Protein AF-A0A0L0H4S2-F1 (afdb_monomer_lite)

Structure (mmCIF, N/CA/C/O backbone):
data_AF-A0A0L0H4S2-F1
#
_entry.id   AF-A0A0L0H4S2-F1
#
loop_
_atom_site.group_PDB
_atom_site.id
_atom_site.type_symbol
_atom_site.label_atom_id
_atom_site.label_alt_id
_atom_site.label_comp_id
_atom_site.label_asym_id
_atom_site.label_entity_id
_atom_site.label_seq_id
_atom_site.pdbx_PDB_ins_code
_atom_site.Cartn_x
_atom_site.Cartn_y
_atom_site.Cartn_z
_atom_site.occupancy
_atom_site.B_iso_or_equiv
_atom_site.auth_seq_id
_atom_site.auth_comp_id
_atom_site.auth_asym_id
_atom_site.auth_atom_id
_atom_site.pdbx_PDB_model_num
ATOM 1 N N . MET A 1 1 ? 26.775 5.923 7.229 1.00 31.61 1 MET A N 1
ATOM 2 C CA . MET A 1 1 ? 27.376 5.658 5.906 1.00 31.61 1 MET A CA 1
ATOM 3 C C . MET A 1 1 ? 27.325 6.951 5.117 1.00 31.61 1 MET A C 1
ATOM 5 O O . MET A 1 1 ? 26.245 7.505 4.982 1.00 31.61 1 MET A O 1
ATOM 9 N N . LYS A 1 2 ? 28.477 7.492 4.706 1.00 27.61 2 LYS A N 1
ATOM 10 C CA . LYS A 1 2 ? 28.518 8.622 3.771 1.00 27.61 2 LYS A CA 1
ATOM 11 C C . LYS A 1 2 ? 28.320 8.037 2.379 1.00 27.61 2 LYS A C 1
ATOM 13 O O . LYS A 1 2 ? 29.224 7.373 1.884 1.00 27.61 2 LYS A O 1
ATOM 18 N N . PHE A 1 3 ? 27.144 8.234 1.800 1.00 28.38 3 PHE A N 1
ATOM 19 C CA . PHE A 1 3 ? 26.957 8.043 0.371 1.00 28.38 3 PHE A CA 1
ATOM 20 C C . PHE A 1 3 ? 27.655 9.222 -0.304 1.00 28.38 3 PHE A C 1
ATOM 22 O O . PHE A 1 3 ? 27.158 10.343 -0.273 1.00 28.38 3 PHE A O 1
ATOM 29 N N . SER A 1 4 ? 28.878 9.010 -0.791 1.00 36.22 4 SER A N 1
ATOM 30 C CA . SER A 1 4 ? 29.448 9.904 -1.791 1.00 36.22 4 SER A CA 1
ATOM 31 C C . SER A 1 4 ? 28.650 9.677 -3.065 1.00 36.22 4 SER A C 1
ATOM 33 O O . SER A 1 4 ? 28.849 8.691 -3.770 1.00 36.22 4 SER A O 1
ATOM 35 N N . GLU A 1 5 ? 27.686 10.558 -3.265 1.00 42.12 5 GLU A N 1
ATOM 36 C CA . GLU A 1 5 ? 26.965 10.800 -4.500 1.00 42.12 5 GLU A CA 1
ATOM 37 C C . GLU A 1 5 ? 28.001 11.098 -5.597 1.00 42.12 5 GLU A C 1
ATOM 39 O O . GLU A 1 5 ? 28.550 12.190 -5.697 1.00 42.12 5 GLU A O 1
ATOM 44 N N . SER A 1 6 ? 28.385 10.068 -6.344 1.00 42.16 6 SER A N 1
ATOM 45 C CA . SER A 1 6 ? 29.189 10.188 -7.559 1.00 42.16 6 SER A CA 1
ATOM 46 C C . SER A 1 6 ? 28.469 9.408 -8.651 1.00 42.16 6 SER A C 1
ATOM 48 O O . SER A 1 6 ? 28.895 8.326 -9.052 1.00 42.16 6 SER A O 1
ATOM 50 N N . MET A 1 7 ? 27.308 9.920 -9.054 1.00 49.75 7 MET A N 1
ATOM 51 C CA . MET A 1 7 ? 26.494 9.369 -10.135 1.00 49.75 7 MET A CA 1
ATOM 52 C C . MET A 1 7 ? 26.609 10.265 -11.379 1.00 49.75 7 MET A C 1
ATOM 54 O O . MET A 1 7 ? 25.613 10.684 -11.947 1.00 49.75 7 MET A O 1
ATOM 58 N N . GLU A 1 8 ? 27.842 10.586 -11.785 1.00 58.47 8 GLU A N 1
ATOM 59 C CA . GLU A 1 8 ? 28.134 11.463 -12.937 1.00 58.47 8 GLU A CA 1
ATOM 60 C C . GLU A 1 8 ? 29.236 10.892 -13.853 1.00 58.47 8 GLU A C 1
ATOM 62 O O . GLU A 1 8 ? 29.960 11.628 -14.519 1.00 58.47 8 GLU A O 1
ATOM 67 N N . GLU A 1 9 ? 29.407 9.569 -13.910 1.00 55.72 9 GLU A N 1
ATOM 68 C CA . GLU A 1 9 ? 30.302 8.946 -14.896 1.00 55.72 9 GLU A CA 1
ATOM 69 C C . GLU A 1 9 ? 29.514 7.998 -15.802 1.00 55.72 9 GLU A C 1
ATOM 71 O O . GLU A 1 9 ? 29.208 6.861 -15.445 1.00 55.72 9 GLU A O 1
ATOM 76 N N . PHE A 1 10 ? 29.187 8.480 -17.002 1.00 59.91 10 PHE A N 1
ATOM 77 C CA . PHE A 1 10 ? 28.586 7.677 -18.063 1.00 59.91 10 PHE A CA 1
ATOM 78 C C . PHE A 1 10 ? 29.684 7.121 -18.977 1.00 59.91 10 PHE A C 1
ATOM 80 O O . PHE A 1 10 ? 30.467 7.868 -19.568 1.00 59.91 10 PHE A O 1
ATOM 87 N N . GLY A 1 11 ? 29.755 5.792 -19.083 1.00 62.16 11 GLY A N 1
ATOM 88 C CA . GLY A 1 11 ? 30.666 5.096 -19.990 1.00 62.16 11 GLY A CA 1
ATOM 89 C C . GLY A 1 11 ? 30.011 4.840 -21.345 1.00 62.16 11 GLY A C 1
ATOM 90 O O . GLY A 1 11 ? 28.953 4.221 -21.404 1.00 62.16 11 GLY A O 1
ATOM 91 N N . PHE A 1 12 ? 30.660 5.271 -22.428 1.00 64.88 12 PHE A N 1
ATOM 92 C CA . PHE A 1 12 ? 30.209 5.024 -23.800 1.00 64.88 12 PHE A CA 1
ATOM 93 C C . PHE A 1 12 ? 31.225 4.153 -24.543 1.00 64.88 12 PHE A C 1
ATOM 95 O O . PHE A 1 12 ? 32.415 4.473 -24.589 1.00 64.88 12 PHE A O 1
ATOM 102 N N . GLU A 1 13 ? 30.750 3.062 -25.142 1.00 68.06 13 GLU A N 1
ATOM 103 C CA . GLU A 1 13 ? 31.531 2.220 -26.049 1.00 68.06 13 GLU A CA 1
ATOM 104 C C . GLU A 1 13 ? 31.143 2.567 -27.487 1.00 68.06 13 GLU A C 1
ATOM 106 O O . GLU A 1 13 ? 29.977 2.476 -27.862 1.00 68.06 13 GLU A O 1
ATOM 111 N N . VAL A 1 14 ? 32.122 3.000 -28.283 1.00 75.31 14 VAL A N 1
ATOM 112 C CA . VAL A 1 14 ? 31.923 3.358 -29.691 1.00 75.31 14 VAL A CA 1
ATOM 113 C C . VAL A 1 14 ? 32.870 2.520 -30.535 1.00 75.31 14 VAL A C 1
ATOM 115 O O . VAL A 1 14 ? 34.090 2.583 -30.362 1.00 75.31 14 VAL A O 1
ATOM 118 N N . GLU A 1 15 ? 32.308 1.740 -31.455 1.00 76.12 15 GLU A N 1
ATOM 119 C CA . GLU A 1 15 ? 33.084 1.031 -32.466 1.00 76.12 15 GLU A CA 1
ATOM 120 C C . GLU A 1 15 ? 33.474 2.006 -33.575 1.00 76.12 15 GLU A C 1
ATOM 122 O O . GLU A 1 15 ? 32.629 2.605 -34.238 1.00 76.12 15 GLU A O 1
ATOM 127 N N . VAL A 1 16 ? 34.779 2.187 -33.764 1.00 78.31 16 VAL A N 1
ATOM 128 C CA . VAL A 1 16 ? 35.326 3.086 -34.781 1.00 78.31 16 VAL A CA 1
ATOM 129 C C . VAL A 1 16 ? 36.134 2.251 -35.773 1.00 78.31 16 VAL A C 1
ATOM 131 O O . VAL A 1 16 ? 37.019 1.509 -35.335 1.00 78.31 16 VAL A O 1
ATOM 134 N N . PRO A 1 17 ? 35.888 2.372 -37.093 1.00 80.00 17 PRO A N 1
ATOM 135 C CA . PRO A 1 17 ? 36.721 1.741 -38.112 1.00 80.00 17 PRO A CA 1
ATOM 136 C C . PRO A 1 17 ? 38.206 2.057 -37.902 1.00 80.00 17 PRO A C 1
ATOM 138 O O . PRO A 1 17 ? 38.562 3.189 -37.566 1.00 80.00 17 PRO A O 1
ATOM 141 N N . ASN A 1 18 ? 39.086 1.067 -38.092 1.00 76.19 18 ASN A N 1
ATOM 142 C CA . ASN A 1 18 ? 40.513 1.188 -37.755 1.00 76.19 18 ASN A CA 1
ATOM 143 C C . ASN A 1 18 ? 41.207 2.385 -38.433 1.00 76.19 18 ASN A C 1
ATOM 145 O O . ASN A 1 18 ? 42.077 3.011 -37.833 1.00 76.19 18 ASN A O 1
ATOM 149 N N . ASP A 1 19 ? 40.801 2.737 -39.651 1.00 84.38 19 ASP A N 1
ATOM 150 C CA . ASP A 1 19 ? 41.297 3.887 -40.416 1.00 84.38 19 ASP A CA 1
ATOM 151 C C . ASP A 1 19 ? 40.822 5.247 -39.863 1.00 84.38 19 ASP A C 1
ATOM 153 O O . ASP A 1 19 ? 41.412 6.290 -40.154 1.00 84.38 19 ASP A O 1
ATOM 157 N N . GLN A 1 20 ? 39.782 5.253 -39.028 1.00 84.56 20 GLN A N 1
ATOM 158 C CA . GLN A 1 20 ? 39.207 6.449 -38.413 1.00 84.56 20 GLN A CA 1
ATOM 159 C C . GLN A 1 20 ? 39.548 6.607 -36.929 1.00 84.56 20 GLN A C 1
ATOM 161 O O . GLN A 1 20 ? 39.338 7.686 -36.373 1.00 84.56 20 GLN A O 1
ATOM 166 N N . VAL A 1 21 ? 40.139 5.596 -36.286 1.00 82.62 21 VAL A N 1
ATOM 167 C CA . VAL A 1 21 ? 40.494 5.620 -34.854 1.00 82.62 21 VAL A CA 1
ATOM 168 C C . VAL A 1 21 ? 41.382 6.818 -34.492 1.00 82.62 21 VAL A C 1
ATOM 170 O O . VAL A 1 21 ? 41.208 7.430 -33.435 1.00 82.62 21 VAL A O 1
ATOM 173 N N . GLU A 1 22 ? 42.338 7.183 -35.348 1.00 85.50 22 GLU A N 1
ATOM 174 C CA . GLU A 1 22 ? 43.208 8.342 -35.108 1.00 85.50 22 GLU A CA 1
ATOM 175 C C . GLU A 1 22 ? 42.456 9.670 -35.224 1.00 85.50 22 GLU A C 1
ATOM 177 O O . GLU A 1 22 ? 42.643 10.565 -34.394 1.00 85.50 22 GLU A O 1
ATOM 182 N N . LYS A 1 23 ? 41.555 9.780 -36.208 1.00 86.88 23 LYS A N 1
ATOM 183 C CA . LYS A 1 23 ? 40.696 10.956 -36.387 1.00 86.88 23 LYS A CA 1
ATOM 184 C C . LYS A 1 23 ? 39.764 11.109 -35.191 1.00 86.88 23 LYS A C 1
ATOM 186 O O . LYS A 1 23 ? 39.748 12.171 -34.576 1.00 86.88 23 LYS A O 1
ATOM 191 N N . PHE A 1 24 ? 39.076 10.039 -34.795 1.00 83.94 24 PHE A N 1
ATOM 192 C CA . PHE A 1 24 ? 38.183 10.032 -33.639 1.00 83.94 24 PHE A CA 1
ATOM 193 C C . PHE A 1 24 ? 38.917 10.397 -32.345 1.00 83.94 24 PHE A C 1
ATOM 195 O O . PHE A 1 24 ? 38.457 11.251 -31.593 1.00 83.94 24 PHE A O 1
ATOM 202 N N . GLN A 1 25 ? 40.113 9.847 -32.108 1.00 85.88 25 GLN A N 1
ATOM 203 C CA . GLN A 1 25 ? 40.911 10.227 -30.940 1.00 85.88 25 GLN A CA 1
ATOM 204 C C . GLN A 1 25 ? 41.283 11.716 -30.955 1.00 85.88 25 GLN A C 1
ATOM 206 O O . GLN A 1 25 ? 41.304 12.352 -29.897 1.00 85.88 25 GLN A O 1
ATOM 211 N N . LYS A 1 26 ? 41.582 12.276 -32.132 1.00 88.75 26 LYS A N 1
ATOM 212 C CA . LYS A 1 26 ? 41.859 13.705 -32.289 1.00 88.75 26 LYS A CA 1
ATOM 213 C C . LYS A 1 26 ? 40.618 14.550 -31.993 1.00 88.75 26 LYS A C 1
ATOM 215 O O . LYS A 1 26 ? 40.760 15.557 -31.309 1.00 88.75 26 LYS A O 1
ATOM 220 N N . PHE A 1 27 ? 39.429 14.123 -32.415 1.00 83.50 27 PHE A N 1
ATOM 221 C CA . PHE A 1 27 ? 38.159 14.792 -32.098 1.00 83.50 27 PHE A CA 1
ATOM 222 C C . PHE A 1 27 ? 37.790 14.701 -30.610 1.00 83.50 27 PHE A C 1
ATOM 224 O O . PHE A 1 27 ? 37.439 15.713 -30.006 1.00 83.50 27 PHE A O 1
ATOM 231 N N . PHE A 1 28 ? 37.965 13.531 -29.989 1.00 84.94 28 PHE A N 1
ATOM 232 C CA . PHE A 1 28 ? 37.703 13.318 -28.563 1.00 84.94 28 PHE A CA 1
ATOM 233 C C . PHE A 1 28 ? 38.621 14.178 -27.681 1.00 84.94 28 PHE A C 1
ATOM 235 O O . PHE A 1 28 ? 38.173 14.839 -26.748 1.00 84.94 28 PHE A O 1
ATOM 242 N N . LYS A 1 29 ? 39.925 14.222 -27.994 1.00 85.19 29 LYS A N 1
ATOM 243 C CA . LYS A 1 29 ? 40.893 15.067 -27.268 1.00 85.19 29 LYS A CA 1
ATOM 244 C C . LYS A 1 29 ? 40.793 16.546 -27.641 1.00 85.19 29 LYS A C 1
ATOM 246 O O . LYS A 1 29 ? 41.162 17.403 -26.841 1.00 85.19 29 LYS A O 1
ATOM 251 N N . GLY A 1 30 ? 40.315 16.842 -28.847 1.00 83.62 30 GLY A N 1
ATOM 252 C CA . GLY A 1 30 ? 40.240 18.178 -29.435 1.00 83.62 30 GLY A CA 1
ATOM 253 C C . GLY A 1 30 ? 39.152 19.074 -28.852 1.00 83.62 30 GLY A C 1
ATOM 254 O O . GLY A 1 30 ? 38.964 20.172 -29.361 1.00 83.62 30 GLY A O 1
ATOM 255 N N . ARG A 1 31 ? 38.444 18.629 -27.803 1.00 76.12 31 ARG A N 1
ATOM 256 C CA . ARG A 1 31 ? 37.299 19.303 -27.159 1.00 76.12 31 ARG A CA 1
ATOM 257 C C . ARG A 1 31 ? 36.080 19.518 -28.054 1.00 76.12 31 ARG A C 1
ATOM 259 O O . ARG A 1 31 ? 35.027 19.822 -27.513 1.00 76.12 31 ARG A O 1
ATOM 266 N N . THR A 1 32 ? 36.193 19.291 -29.360 1.00 83.25 32 THR A N 1
ATOM 267 C CA . THR A 1 32 ? 35.119 19.455 -30.344 1.00 83.25 32 THR A CA 1
ATOM 268 C C . THR A 1 32 ? 33.902 18.607 -29.992 1.00 83.25 32 THR A C 1
ATOM 270 O O . THR A 1 32 ? 32.793 19.117 -29.988 1.00 83.25 32 THR A O 1
ATOM 273 N N . LEU A 1 33 ? 34.119 17.349 -29.594 1.00 81.56 33 LEU A N 1
ATOM 274 C CA . LEU A 1 33 ? 33.028 16.457 -29.199 1.00 81.56 33 LEU A CA 1
ATOM 275 C C . LEU A 1 33 ? 32.327 16.926 -27.914 1.00 81.56 33 LEU A C 1
ATOM 277 O O . LEU A 1 33 ? 31.110 16.874 -27.823 1.00 81.56 33 LEU A O 1
ATOM 281 N N . ALA A 1 34 ? 33.082 17.430 -26.934 1.00 80.94 34 ALA A N 1
ATOM 282 C CA . ALA A 1 34 ? 32.492 17.990 -25.718 1.00 80.94 34 ALA A CA 1
ATOM 283 C C . ALA A 1 34 ? 31.692 19.273 -26.010 1.00 80.94 34 ALA A C 1
ATOM 285 O O . ALA A 1 34 ? 30.635 19.472 -25.433 1.00 80.94 34 ALA A O 1
ATOM 286 N N . GLU A 1 35 ? 32.170 20.120 -26.930 1.00 84.56 35 GLU A N 1
ATOM 287 C CA . GLU A 1 35 ? 31.450 21.331 -27.370 1.00 84.56 35 GLU A CA 1
ATOM 288 C C . GLU A 1 35 ? 30.164 20.995 -28.112 1.00 84.56 35 GLU A C 1
ATOM 290 O O . GLU A 1 35 ? 29.186 21.727 -28.010 1.00 84.56 35 GLU A O 1
ATOM 295 N N . GLU A 1 36 ? 30.164 19.905 -28.870 1.00 83.56 36 GLU A N 1
ATOM 296 C CA . GLU A 1 36 ? 28.980 19.427 -29.568 1.00 83.56 36 GLU A CA 1
ATOM 297 C C . GLU A 1 36 ? 27.942 18.873 -28.586 1.00 83.56 36 GLU A C 1
ATOM 299 O O . GLU A 1 36 ? 26.770 19.216 -28.705 1.00 83.56 36 GLU A O 1
ATOM 304 N N . ILE A 1 37 ? 28.371 18.130 -27.559 1.00 82.06 37 ILE A N 1
ATOM 305 C CA . ILE A 1 37 ? 27.488 17.673 -26.474 1.00 82.06 37 ILE A CA 1
ATOM 306 C C . ILE A 1 37 ? 26.914 18.865 -25.693 1.00 82.06 37 ILE A C 1
ATOM 308 O O . ILE A 1 37 ? 25.701 18.940 -25.520 1.00 82.06 37 ILE A O 1
ATOM 312 N N . ASP A 1 38 ? 27.748 19.834 -25.295 1.00 81.38 38 ASP A N 1
ATOM 313 C CA . ASP A 1 38 ? 27.288 21.051 -24.606 1.00 81.38 38 ASP A CA 1
ATOM 314 C C . ASP A 1 38 ? 26.242 21.804 -25.461 1.00 81.38 38 ASP A C 1
ATOM 316 O O . ASP A 1 38 ? 25.194 22.211 -24.956 1.00 81.38 38 ASP A O 1
ATOM 320 N N . ARG A 1 39 ? 26.468 21.922 -26.782 1.00 84.06 39 ARG A N 1
ATOM 321 C CA . ARG A 1 39 ? 25.498 22.528 -27.715 1.00 84.06 39 ARG A CA 1
ATOM 322 C C . ARG A 1 39 ? 24.189 21.750 -27.797 1.00 84.06 39 ARG A C 1
ATOM 324 O O . ARG A 1 39 ? 23.136 22.379 -27.866 1.00 84.06 39 ARG A O 1
ATOM 331 N N . LEU A 1 40 ? 24.240 20.418 -27.806 1.00 81.12 40 LEU A N 1
ATOM 332 C CA . LEU A 1 40 ? 23.042 19.570 -27.806 1.00 81.12 40 LEU A CA 1
ATOM 333 C C . LEU A 1 40 ? 22.234 19.732 -26.513 1.00 81.12 40 LEU A C 1
ATOM 335 O O . LEU A 1 40 ? 21.008 19.676 -26.557 1.00 81.12 40 LEU A O 1
ATOM 339 N N . HIS A 1 41 ? 22.891 20.027 -25.391 1.00 77.88 41 HIS A N 1
ATOM 340 C CA . HIS A 1 41 ? 22.233 20.378 -24.129 1.00 77.88 41 HIS A CA 1
ATOM 341 C C . HIS A 1 41 ? 21.814 21.858 -24.040 1.00 77.88 41 HIS A C 1
ATOM 343 O O . HIS A 1 41 ? 21.372 22.323 -22.991 1.00 77.88 41 HIS A O 1
ATOM 349 N N . GLY A 1 42 ? 21.920 22.619 -25.136 1.00 82.19 42 GLY A N 1
ATOM 350 C CA . GLY A 1 42 ? 21.500 24.021 -25.200 1.00 82.19 42 GLY A CA 1
ATOM 351 C C . GLY A 1 42 ? 22.455 24.996 -24.508 1.00 82.19 42 GLY A C 1
ATOM 352 O O . GLY A 1 42 ? 22.103 26.158 -24.298 1.00 82.19 42 GLY A O 1
ATOM 353 N N . ILE A 1 43 ? 23.662 24.552 -24.162 1.00 78.88 43 ILE A N 1
ATOM 354 C CA . ILE A 1 43 ? 24.699 25.383 -23.559 1.00 78.88 43 ILE A CA 1
ATOM 355 C C . ILE A 1 43 ? 25.597 25.883 -24.683 1.00 78.88 43 ILE A C 1
ATOM 357 O O . ILE A 1 43 ? 26.266 25.108 -25.361 1.00 78.88 43 ILE A O 1
ATOM 361 N N . ASP A 1 44 ? 25.608 27.198 -24.901 1.00 78.19 44 ASP A N 1
ATOM 362 C CA . ASP A 1 44 ? 26.496 27.787 -25.898 1.00 78.19 44 ASP A CA 1
ATOM 363 C C . ASP A 1 44 ? 27.941 27.803 -25.360 1.00 78.19 44 ASP A C 1
ATOM 365 O O . ASP A 1 44 ? 28.243 28.578 -24.441 1.00 78.19 44 ASP A O 1
ATOM 369 N N . PRO A 1 45 ? 28.863 26.999 -25.934 1.00 67.44 45 PRO A N 1
ATOM 370 C CA . PRO A 1 45 ? 30.235 26.877 -25.446 1.00 67.44 45 PRO A CA 1
ATOM 371 C C . PRO A 1 45 ? 31.044 28.177 -25.576 1.00 67.44 45 PRO A C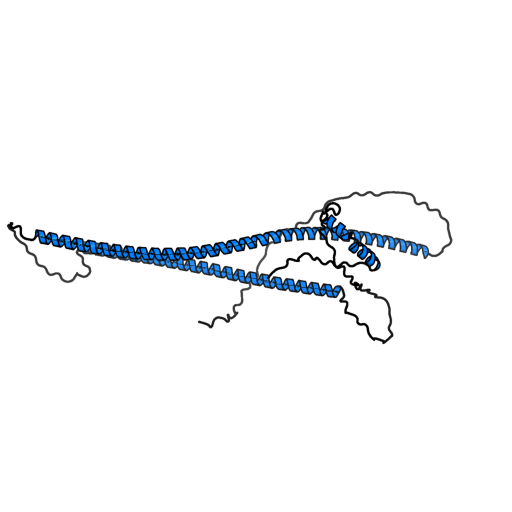 1
ATOM 373 O O . PRO A 1 45 ? 32.154 28.263 -25.047 1.00 67.44 45 PRO A O 1
ATOM 376 N N . LEU A 1 46 ? 30.524 29.181 -26.295 1.00 75.12 46 LEU A N 1
ATOM 377 C CA . LEU A 1 46 ? 31.130 30.507 -26.419 1.00 75.12 46 LEU A CA 1
ATOM 378 C C . LEU A 1 46 ? 30.675 31.484 -25.326 1.00 75.12 46 LEU A C 1
ATOM 380 O O . LEU A 1 46 ? 31.366 32.473 -25.076 1.00 75.12 46 LEU A O 1
ATOM 384 N N . VAL A 1 47 ? 29.539 31.223 -24.675 1.00 71.31 47 VAL A N 1
ATOM 385 C CA . VAL A 1 47 ? 28.911 32.134 -23.704 1.00 71.31 47 VAL A CA 1
ATOM 386 C C . VAL A 1 47 ? 29.169 31.681 -22.268 1.00 71.31 47 VAL A C 1
ATOM 388 O O . VAL A 1 47 ? 29.376 32.516 -21.383 1.00 71.31 47 VAL A O 1
ATOM 391 N N . THR A 1 48 ? 29.217 30.373 -22.011 1.00 61.28 48 THR A N 1
ATOM 392 C CA . THR A 1 48 ? 29.438 29.827 -20.668 1.00 61.28 48 THR A CA 1
ATOM 393 C C . THR A 1 48 ? 30.889 29.393 -20.460 1.00 61.28 48 THR A C 1
ATOM 395 O O . THR A 1 48 ? 31.493 28.666 -21.242 1.00 61.28 48 THR A O 1
ATOM 398 N N . LYS A 1 49 ? 31.486 29.823 -19.339 1.00 70.00 49 LYS A N 1
ATOM 399 C CA . LYS A 1 49 ? 32.828 29.366 -18.919 1.00 70.00 49 LYS A CA 1
ATOM 400 C C . LYS A 1 49 ? 32.810 27.937 -18.347 1.00 70.00 49 LYS A C 1
ATOM 402 O O . LYS A 1 49 ? 33.866 27.320 -18.206 1.00 70.00 49 LYS A O 1
ATOM 407 N N . TRP A 1 50 ? 31.624 27.442 -17.999 1.00 66.25 50 TRP A N 1
ATOM 408 C CA . TRP A 1 50 ? 31.381 26.130 -17.408 1.00 66.25 50 TRP A CA 1
ATOM 409 C C . TRP A 1 50 ? 30.876 25.176 -18.488 1.00 66.25 50 TRP A C 1
ATOM 411 O O . TRP A 1 50 ? 30.020 25.562 -19.284 1.00 66.25 50 TRP A O 1
ATOM 421 N N . ARG A 1 51 ? 31.442 23.967 -18.516 1.00 67.31 51 ARG A N 1
ATOM 422 C CA . ARG A 1 51 ? 31.042 22.891 -19.426 1.00 67.31 51 ARG A CA 1
ATOM 423 C C . ARG A 1 51 ? 30.237 21.861 -18.669 1.00 67.31 51 ARG A C 1
ATOM 425 O O . ARG A 1 51 ? 30.557 21.587 -17.513 1.00 67.31 51 ARG A O 1
ATOM 432 N N . ASP A 1 52 ? 29.256 21.308 -19.352 1.00 69.94 52 ASP A N 1
ATOM 433 C CA . ASP A 1 52 ? 28.354 20.299 -18.825 1.00 69.94 52 ASP A CA 1
ATOM 434 C C . ASP A 1 52 ? 28.951 18.905 -19.047 1.00 69.94 52 ASP A C 1
ATOM 436 O O . ASP A 1 52 ? 29.021 18.084 -18.137 1.00 69.94 52 ASP A O 1
ATOM 440 N N . ALA A 1 53 ? 29.558 18.680 -20.216 1.00 70.88 53 ALA A N 1
ATOM 441 C CA . ALA A 1 53 ? 30.240 17.431 -20.529 1.00 70.88 53 ALA A CA 1
ATOM 442 C C . ALA A 1 53 ? 31.766 17.527 -20.361 1.00 70.88 53 ALA A C 1
ATOM 444 O O . ALA A 1 53 ? 32.474 18.240 -21.084 1.00 70.88 53 ALA A O 1
ATOM 445 N N . LYS A 1 54 ? 32.323 16.716 -19.452 1.00 76.69 54 LYS A N 1
ATOM 446 C CA . LYS A 1 54 ? 33.774 16.523 -19.320 1.00 76.69 54 LYS A CA 1
ATOM 447 C C . LYS A 1 54 ? 34.185 15.133 -19.792 1.00 76.69 54 LYS A C 1
ATOM 449 O O . LYS A 1 54 ? 34.139 14.160 -19.050 1.00 76.69 54 LYS A O 1
ATOM 454 N N . LEU A 1 55 ? 34.673 15.056 -21.026 1.00 77.00 55 LEU A N 1
ATOM 455 C CA . LEU A 1 55 ? 35.201 13.813 -21.584 1.00 77.00 55 LEU A CA 1
ATOM 456 C C . LEU A 1 55 ? 36.542 13.452 -20.926 1.00 77.00 55 LEU A C 1
ATOM 458 O O . LEU A 1 55 ? 37.534 14.175 -21.063 1.00 77.00 55 LEU A O 1
ATOM 462 N N . GLN A 1 56 ? 36.584 12.327 -20.213 1.00 73.44 56 GLN A N 1
ATOM 463 C CA . GLN A 1 56 ? 37.792 11.796 -19.578 1.00 73.44 56 GLN A CA 1
ATOM 464 C C . GLN A 1 56 ? 37.994 10.315 -19.935 1.00 73.44 56 GLN A C 1
ATOM 466 O O . GLN A 1 56 ? 37.067 9.633 -20.351 1.00 73.44 56 GLN A O 1
ATOM 471 N N . ASN A 1 57 ? 39.230 9.823 -19.795 1.00 73.00 57 ASN A N 1
ATOM 472 C CA . ASN A 1 57 ? 39.570 8.393 -19.845 1.00 73.00 57 ASN A CA 1
ATOM 473 C C . ASN A 1 57 ? 39.200 7.631 -21.140 1.00 73.00 57 ASN A C 1
ATOM 475 O O . ASN A 1 57 ? 38.627 6.546 -21.089 1.00 73.00 57 ASN A O 1
ATOM 479 N N . LEU A 1 58 ? 39.617 8.131 -22.314 1.00 76.19 58 LEU A N 1
ATOM 480 C CA . LEU A 1 58 ? 39.500 7.368 -23.568 1.00 76.19 58 LEU A CA 1
ATOM 481 C C . LEU A 1 58 ? 40.389 6.112 -23.538 1.00 76.19 58 LEU A C 1
ATOM 483 O O . LEU A 1 58 ? 41.605 6.197 -23.748 1.00 76.19 58 LEU A O 1
ATOM 487 N N . LYS A 1 59 ? 39.778 4.943 -23.344 1.00 75.19 59 LYS A N 1
ATOM 488 C CA . LYS A 1 59 ? 40.441 3.642 -23.460 1.00 75.19 59 LYS A CA 1
ATOM 489 C C . LYS A 1 59 ? 40.191 3.065 -24.850 1.00 75.19 59 LYS A C 1
ATOM 491 O O . LYS A 1 59 ? 39.054 2.832 -25.239 1.00 75.19 59 LYS A O 1
ATOM 496 N N . LYS A 1 60 ? 41.266 2.850 -25.611 1.00 72.19 60 LYS A N 1
ATOM 497 C CA . LYS A 1 60 ? 41.192 2.150 -26.896 1.00 72.19 60 LYS A CA 1
ATOM 498 C C . LYS A 1 60 ? 41.252 0.652 -26.647 1.00 72.19 60 LYS A C 1
ATOM 500 O O . LYS A 1 60 ? 42.234 0.169 -26.084 1.00 72.19 60 LYS A O 1
ATOM 505 N N . THR A 1 61 ? 40.248 -0.064 -27.123 1.00 60.94 61 THR A N 1
ATOM 506 C CA . THR A 1 61 ? 40.232 -1.525 -27.138 1.00 60.94 61 THR A CA 1
ATOM 507 C C . THR A 1 61 ? 40.103 -1.941 -28.594 1.00 60.94 61 THR A C 1
ATOM 509 O O . THR A 1 61 ? 39.231 -1.438 -29.297 1.00 60.94 61 THR A O 1
ATOM 512 N N . MET A 1 62 ? 41.014 -2.783 -29.083 1.00 58.25 62 MET A N 1
ATOM 513 C CA . MET A 1 62 ? 40.937 -3.294 -30.452 1.00 58.25 62 MET A CA 1
ATOM 514 C C . MET A 1 62 ? 39.705 -4.197 -30.530 1.00 58.25 62 MET A C 1
ATOM 516 O O . MET A 1 62 ? 39.735 -5.312 -30.011 1.00 58.25 62 MET A O 1
ATOM 520 N N . GLY A 1 63 ? 38.614 -3.696 -31.114 1.00 53.72 63 GLY A N 1
ATOM 521 C CA . GLY A 1 63 ? 37.431 -4.501 -31.386 1.00 53.72 63 GLY A CA 1
ATOM 522 C C . GLY A 1 63 ? 37.819 -5.644 -32.317 1.00 53.72 63 GLY A C 1
ATOM 523 O O . GLY A 1 63 ? 38.357 -5.415 -33.405 1.00 53.72 63 GLY A O 1
ATOM 524 N N . THR A 1 64 ? 37.602 -6.884 -31.887 1.00 48.22 64 THR A N 1
ATOM 525 C CA . THR A 1 64 ? 37.725 -8.037 -32.774 1.00 48.22 64 THR A CA 1
ATOM 526 C C . THR A 1 64 ? 36.585 -7.992 -33.764 1.00 48.22 64 THR A C 1
ATOM 528 O O . THR A 1 64 ? 35.490 -8.483 -33.505 1.00 48.22 64 THR A O 1
ATOM 531 N N . THR A 1 65 ? 36.860 -7.398 -34.916 1.00 45.97 65 THR A N 1
ATOM 532 C CA . THR A 1 65 ? 36.092 -7.683 -36.116 1.00 45.97 65 THR A CA 1
ATOM 533 C C . THR A 1 65 ? 36.281 -9.168 -36.403 1.00 45.97 65 THR A C 1
ATOM 535 O O . THR A 1 65 ? 37.374 -9.622 -36.751 1.00 45.97 65 THR A O 1
ATOM 538 N N . LEU A 1 66 ? 35.224 -9.946 -36.163 1.00 40.06 66 LEU A N 1
ATOM 539 C CA . LEU A 1 66 ? 35.093 -11.284 -36.712 1.00 40.06 66 LEU A CA 1
ATOM 540 C C . LEU A 1 66 ? 35.175 -11.106 -38.230 1.00 40.06 66 LEU A C 1
ATOM 542 O O . LEU A 1 66 ? 34.237 -10.655 -38.880 1.00 40.06 66 LEU A O 1
ATOM 546 N N . LYS A 1 67 ? 36.349 -11.370 -38.795 1.00 40.47 67 LYS A N 1
ATOM 547 C CA . LYS A 1 67 ? 36.424 -11.728 -40.198 1.00 40.47 67 LYS A CA 1
ATOM 548 C C . LYS A 1 67 ? 35.917 -13.159 -40.275 1.00 40.47 67 LYS A C 1
ATOM 550 O O . LYS A 1 67 ? 36.692 -14.084 -40.044 1.00 40.47 67 LYS A O 1
ATOM 555 N N . ASP A 1 68 ? 34.644 -13.323 -40.612 1.00 41.81 68 ASP A N 1
ATOM 556 C CA . ASP A 1 68 ? 34.189 -14.528 -41.299 1.00 41.81 68 ASP A CA 1
ATOM 557 C C . ASP A 1 68 ? 34.872 -14.544 -42.670 1.00 41.81 68 ASP A C 1
ATOM 559 O O . ASP A 1 68 ? 34.352 -14.078 -43.680 1.00 41.81 68 ASP A O 1
ATOM 563 N N . THR A 1 69 ? 36.121 -15.007 -42.697 1.00 42.97 69 THR A N 1
ATOM 564 C CA . THR A 1 69 ? 36.738 -15.500 -43.925 1.00 42.97 69 THR A CA 1
ATOM 565 C C . THR A 1 69 ? 36.309 -16.945 -44.100 1.00 42.97 69 THR A C 1
ATOM 567 O O . THR A 1 69 ? 37.105 -17.866 -43.919 1.00 42.97 69 THR A O 1
ATOM 570 N N . ASP A 1 70 ? 35.042 -17.130 -44.459 1.00 44.84 70 ASP A N 1
ATOM 571 C CA . ASP A 1 70 ? 34.660 -18.272 -45.272 1.00 44.84 70 ASP A CA 1
ATOM 572 C C . ASP A 1 70 ? 35.296 -18.080 -46.648 1.00 44.84 70 ASP A C 1
ATOM 574 O O . ASP A 1 70 ? 34.978 -17.149 -47.387 1.00 44.84 70 ASP A O 1
ATOM 578 N N . GLY A 1 71 ? 36.244 -18.954 -46.977 1.00 53.28 71 GLY A N 1
ATOM 579 C CA . GLY A 1 71 ? 36.799 -19.025 -48.321 1.00 53.28 71 GLY A CA 1
ATOM 580 C C . GLY A 1 71 ? 38.279 -19.361 -48.372 1.00 53.28 71 GLY A C 1
ATOM 581 O O . GLY A 1 71 ? 39.110 -18.497 -48.623 1.00 53.28 71 GLY A O 1
ATOM 582 N N . SER A 1 72 ? 38.562 -20.660 -48.274 1.00 47.22 72 SER A N 1
ATOM 583 C CA . SER A 1 72 ? 39.785 -21.346 -48.717 1.00 47.22 72 SER A CA 1
ATOM 584 C C . SER A 1 72 ? 40.976 -21.400 -47.754 1.00 47.22 72 SER A C 1
ATOM 586 O O . SER A 1 72 ? 41.808 -20.507 -47.697 1.00 47.22 72 SER A O 1
ATOM 588 N N . LEU A 1 73 ? 41.146 -22.563 -47.125 1.00 49.41 73 LEU A N 1
ATOM 589 C CA . LEU A 1 73 ? 42.414 -23.296 -47.185 1.00 49.41 73 LEU A CA 1
ATOM 590 C C . LEU A 1 73 ? 42.118 -24.805 -47.194 1.00 49.41 73 LEU A C 1
ATOM 592 O O . LEU A 1 73 ? 41.298 -25.252 -46.389 1.00 49.41 73 LEU A O 1
ATOM 596 N N . PRO A 1 74 ? 42.802 -25.626 -48.013 1.00 49.94 74 PRO A N 1
ATOM 597 C CA . PRO A 1 74 ? 43.121 -26.985 -47.618 1.00 49.94 74 PRO A CA 1
ATOM 598 C C . PRO A 1 74 ? 44.420 -27.004 -46.779 1.00 49.94 74 PRO A C 1
ATOM 600 O O . PRO A 1 74 ? 45.184 -26.034 -46.768 1.00 49.94 74 PRO A O 1
ATOM 603 N N . PRO A 1 75 ? 44.649 -28.087 -46.021 1.00 66.62 75 PRO A N 1
ATOM 604 C CA . PRO A 1 75 ? 45.452 -28.084 -44.805 1.00 66.62 75 PRO A CA 1
ATOM 605 C C . PRO A 1 75 ? 46.920 -28.404 -45.088 1.00 66.62 75 PRO A C 1
ATOM 607 O O . PRO A 1 75 ? 47.186 -29.207 -45.969 1.00 66.62 75 PRO A O 1
ATOM 610 N N . THR A 1 76 ? 47.840 -27.862 -44.279 1.00 51.47 76 THR A N 1
ATOM 611 C CA . THR A 1 76 ? 49.033 -28.564 -43.750 1.00 51.47 76 THR A CA 1
ATOM 612 C C . THR A 1 76 ? 49.958 -27.580 -43.027 1.00 51.47 76 THR A C 1
ATOM 614 O O . THR A 1 76 ? 50.682 -26.831 -43.678 1.00 51.47 76 THR A O 1
ATOM 617 N N . SER A 1 77 ? 50.007 -27.621 -41.693 1.00 49.72 77 SER A N 1
ATOM 618 C CA . SER A 1 77 ? 51.286 -27.674 -40.959 1.00 49.72 77 SER A CA 1
ATOM 619 C C . SER A 1 77 ? 51.085 -27.761 -39.442 1.00 49.72 77 SER A C 1
ATOM 621 O O . SER A 1 77 ? 50.313 -26.981 -38.883 1.00 49.72 77 SER A O 1
ATOM 623 N N . PRO A 1 78 ? 51.797 -28.673 -38.753 1.00 59.06 78 PRO A N 1
ATOM 624 C CA . PRO A 1 78 ? 51.710 -28.853 -37.316 1.00 59.06 78 PRO A CA 1
ATOM 625 C C . PRO A 1 78 ? 52.827 -28.061 -36.630 1.00 59.06 78 PRO A C 1
ATOM 627 O O . PRO A 1 78 ? 53.912 -28.585 -36.396 1.00 59.06 78 PRO A O 1
ATOM 630 N N . HIS A 1 79 ? 52.578 -26.800 -36.291 1.00 42.75 79 HIS A N 1
ATOM 631 C CA . HIS A 1 79 ? 53.408 -26.072 -35.324 1.00 42.75 79 HIS A CA 1
ATOM 632 C C . HIS A 1 79 ? 52.525 -25.148 -34.483 1.00 42.75 79 HIS A C 1
ATOM 634 O O . HIS A 1 79 ? 52.442 -23.941 -34.677 1.00 42.75 79 HIS A O 1
ATOM 640 N N . SER A 1 80 ? 51.815 -25.779 -33.547 1.00 52.25 80 SER A N 1
ATOM 641 C CA . SER A 1 80 ? 51.141 -25.118 -32.435 1.00 52.25 80 SER A CA 1
ATOM 642 C C . SER A 1 80 ? 52.161 -24.879 -31.329 1.00 52.25 80 SER A C 1
ATOM 644 O O . SER A 1 80 ? 52.394 -25.766 -30.509 1.00 52.25 80 SER A O 1
ATOM 646 N N . VAL A 1 81 ? 52.767 -23.695 -31.300 1.00 51.88 81 VAL A N 1
ATOM 647 C CA . VAL A 1 81 ? 53.596 -23.255 -30.177 1.00 51.88 81 VAL A CA 1
ATOM 648 C C . VAL A 1 81 ? 53.345 -21.762 -29.939 1.00 51.88 81 VAL A C 1
ATOM 650 O O . VAL A 1 81 ? 53.665 -20.931 -30.779 1.00 51.88 81 VAL A O 1
ATOM 653 N N . TYR A 1 82 ? 52.743 -21.471 -28.781 1.00 47.19 82 TYR A N 1
ATOM 654 C CA . TYR A 1 82 ? 52.553 -20.159 -28.150 1.00 47.19 82 TYR A CA 1
ATOM 655 C C . TYR A 1 82 ? 51.821 -19.077 -28.959 1.00 47.19 82 TYR A C 1
ATOM 657 O O . TYR A 1 82 ? 52.428 -18.187 -29.545 1.00 47.19 82 TYR A O 1
ATOM 665 N N . THR A 1 83 ? 50.492 -19.037 -28.825 1.00 39.31 83 THR A N 1
ATOM 666 C CA . THR A 1 83 ? 49.826 -17.734 -28.699 1.00 39.31 83 THR A CA 1
ATOM 667 C C . THR A 1 83 ? 49.006 -17.711 -27.422 1.00 39.31 83 THR A C 1
ATOM 669 O O . THR A 1 83 ? 48.033 -18.443 -27.260 1.00 39.31 83 THR A O 1
ATOM 672 N N . ASP A 1 84 ? 49.462 -16.858 -26.514 1.00 44.56 84 ASP A N 1
ATOM 673 C CA . ASP A 1 84 ? 48.730 -16.270 -25.401 1.00 44.56 84 ASP A CA 1
ATOM 674 C C . ASP A 1 84 ? 47.562 -15.448 -25.982 1.00 44.56 84 ASP A C 1
ATOM 676 O O . ASP A 1 84 ? 47.591 -14.222 -26.078 1.00 44.56 84 ASP A O 1
ATOM 680 N N . ARG A 1 85 ? 46.571 -16.153 -26.540 1.00 45.50 85 ARG A N 1
ATOM 681 C CA . ARG A 1 85 ? 45.303 -15.570 -26.965 1.00 45.50 85 ARG A CA 1
ATOM 682 C C . ARG A 1 85 ? 44.477 -15.413 -25.705 1.00 45.50 85 ARG A C 1
ATOM 684 O O . ARG A 1 85 ? 43.832 -16.362 -25.261 1.00 45.50 85 ARG A O 1
ATOM 691 N N . SER A 1 86 ? 44.478 -14.203 -25.149 1.00 45.41 86 SER A N 1
ATOM 692 C CA . SER A 1 86 ? 43.363 -13.806 -24.298 1.00 45.41 86 SER A CA 1
ATOM 693 C C . SER A 1 86 ? 42.072 -14.113 -25.076 1.00 45.41 86 SER A C 1
ATOM 695 O O . SER A 1 86 ? 42.013 -13.850 -26.286 1.00 45.41 86 SER A O 1
ATOM 697 N N . PRO A 1 87 ? 41.081 -14.774 -24.455 1.00 50.38 87 PRO A N 1
ATOM 698 C CA . PRO A 1 87 ? 39.876 -15.167 -25.155 1.00 50.38 87 PRO A CA 1
ATOM 699 C C . PRO A 1 87 ? 39.108 -13.883 -25.404 1.00 50.38 87 PRO A C 1
ATOM 701 O O . PRO A 1 87 ? 38.412 -13.374 -24.523 1.00 50.38 87 PRO A O 1
ATOM 704 N N . VAL A 1 88 ? 39.290 -13.303 -26.586 1.00 48.69 88 VAL A N 1
ATOM 705 C CA . VAL A 1 88 ? 38.420 -12.228 -27.015 1.00 48.69 88 VAL A CA 1
ATOM 706 C C . VAL A 1 88 ? 37.072 -12.877 -27.270 1.00 48.69 88 VAL A C 1
ATOM 708 O O . VAL A 1 88 ? 36.844 -13.473 -28.321 1.00 48.69 88 VAL A O 1
ATOM 711 N N . ARG A 1 89 ? 36.227 -12.853 -26.235 1.00 54.75 89 ARG A N 1
ATOM 712 C CA . ARG A 1 89 ? 34.837 -13.285 -26.315 1.00 54.75 89 ARG A CA 1
ATOM 713 C C . ARG A 1 89 ? 34.204 -12.535 -27.471 1.00 54.75 89 ARG A C 1
ATOM 715 O O . ARG A 1 89 ? 34.289 -11.306 -27.517 1.00 54.75 89 ARG A O 1
ATOM 722 N N . SER A 1 90 ? 33.630 -13.269 -28.418 1.00 67.81 90 SER A N 1
ATOM 723 C CA . SER A 1 90 ? 32.952 -12.635 -29.542 1.00 67.81 90 SER A CA 1
ATOM 724 C C . SER A 1 90 ? 31.844 -11.726 -29.001 1.00 67.81 90 SER A C 1
ATOM 726 O O . SER A 1 90 ? 31.277 -11.978 -27.932 1.00 67.81 90 SER A O 1
ATOM 728 N N . SER A 1 91 ? 31.524 -10.652 -29.717 1.00 69.31 91 SER A N 1
ATOM 729 C CA . SER A 1 91 ? 30.417 -9.757 -29.353 1.00 69.31 91 SER A CA 1
ATOM 730 C C . SER A 1 91 ? 29.098 -10.519 -29.140 1.00 69.31 91 SER A C 1
ATOM 732 O O . SER A 1 91 ? 28.285 -10.114 -28.310 1.00 69.31 91 SER A O 1
ATOM 734 N N . LEU A 1 92 ? 28.932 -11.671 -29.803 1.00 73.69 92 LEU A N 1
ATOM 735 C CA . LEU A 1 92 ? 27.828 -12.608 -29.605 1.00 73.69 92 LEU A CA 1
ATOM 736 C C . LEU A 1 92 ? 27.805 -13.212 -28.190 1.00 73.69 92 LEU A C 1
ATOM 738 O O . LEU A 1 92 ? 26.755 -13.221 -27.556 1.00 73.69 92 LEU A O 1
ATOM 742 N N . GLU A 1 93 ? 28.943 -13.669 -27.659 1.00 75.75 93 GLU A N 1
ATOM 743 C CA . GLU A 1 93 ? 29.025 -14.215 -26.293 1.00 75.75 93 GLU A CA 1
ATOM 744 C C . GLU A 1 93 ? 28.736 -13.139 -25.237 1.00 75.75 93 GLU A C 1
ATOM 746 O O . GLU A 1 93 ? 28.088 -13.399 -24.219 1.00 75.75 93 GLU A O 1
ATOM 751 N N . VAL A 1 94 ? 29.191 -11.905 -25.481 1.00 76.31 94 VAL A N 1
ATOM 752 C CA . VAL A 1 94 ? 28.880 -10.761 -24.613 1.00 76.31 94 VAL A CA 1
ATOM 753 C C . VAL A 1 94 ? 27.379 -10.474 -24.646 1.00 76.31 94 VAL A C 1
ATOM 755 O O . VAL A 1 94 ? 26.771 -10.299 -23.589 1.00 76.31 94 VAL A O 1
ATOM 758 N N . LEU A 1 95 ? 26.759 -10.486 -25.825 1.00 75.50 95 LEU A N 1
ATOM 759 C CA . LEU A 1 95 ? 25.321 -10.286 -25.970 1.00 75.50 95 LEU A CA 1
ATOM 760 C C . LEU A 1 95 ? 24.512 -11.406 -25.296 1.00 75.50 95 LEU A C 1
ATOM 762 O O . LEU A 1 95 ? 23.579 -11.115 -24.550 1.00 75.50 95 LEU A O 1
ATOM 766 N N . GLU A 1 96 ? 24.906 -12.668 -25.466 1.00 85.62 96 GLU A N 1
ATOM 767 C CA . GLU A 1 96 ? 24.278 -13.813 -24.797 1.00 85.62 96 GLU A CA 1
ATOM 768 C C . GLU A 1 96 ? 24.366 -13.687 -23.268 1.00 85.62 96 GLU A C 1
ATOM 770 O O . GLU A 1 96 ? 23.387 -13.920 -22.555 1.00 85.62 96 GLU A O 1
ATOM 775 N N . SER A 1 97 ? 25.516 -13.246 -22.747 1.00 83.19 97 SER A N 1
ATOM 776 C CA . SER A 1 97 ? 25.685 -13.008 -21.311 1.00 83.19 97 SER A CA 1
ATOM 777 C C . SER A 1 97 ? 24.775 -11.891 -20.786 1.00 83.19 97 SER A C 1
ATOM 779 O O . SER A 1 97 ? 24.212 -12.024 -19.698 1.00 83.19 97 SER A O 1
ATOM 781 N N . ARG A 1 98 ? 24.560 -10.826 -21.574 1.00 81.31 98 ARG A N 1
ATOM 782 C CA . ARG A 1 98 ? 23.633 -9.736 -21.233 1.00 81.31 98 ARG A CA 1
ATOM 783 C C . ARG A 1 98 ? 22.178 -10.209 -21.255 1.00 81.31 98 ARG A C 1
ATOM 785 O O . ARG A 1 98 ? 21.431 -9.862 -20.344 1.00 81.31 98 ARG A O 1
ATOM 792 N N . PHE A 1 99 ? 21.787 -11.038 -22.225 1.00 92.31 99 PHE A N 1
ATOM 793 C CA . PHE A 1 99 ? 20.446 -11.632 -22.263 1.00 92.31 99 PHE A CA 1
ATOM 794 C C . PHE A 1 99 ? 20.171 -12.515 -21.044 1.00 92.31 99 PHE A C 1
ATOM 796 O O . PHE A 1 99 ? 19.130 -12.355 -20.412 1.00 92.31 99 PHE A O 1
ATOM 803 N N . LYS A 1 100 ? 21.122 -13.370 -20.648 1.00 92.38 100 LYS A N 1
ATOM 804 C CA . LYS A 1 100 ? 20.997 -14.188 -19.428 1.00 92.38 100 LYS A CA 1
ATOM 805 C C . LYS A 1 100 ? 20.877 -13.334 -18.164 1.00 92.38 100 LYS A C 1
ATOM 807 O O . LYS A 1 100 ? 20.075 -13.644 -17.288 1.00 92.38 100 LYS A O 1
ATOM 812 N N . ALA A 1 101 ? 21.636 -12.241 -18.074 1.00 87.75 101 ALA A N 1
ATOM 813 C CA . ALA A 1 101 ? 21.529 -11.313 -16.951 1.00 87.75 101 ALA A CA 1
ATOM 814 C C . ALA A 1 101 ? 20.148 -10.634 -16.899 1.00 87.75 101 ALA A C 1
ATOM 816 O O . ALA A 1 101 ? 19.545 -10.558 -15.830 1.00 87.75 101 ALA A O 1
ATOM 817 N N . LEU A 1 102 ? 19.615 -10.192 -18.044 1.00 90.88 102 LEU A N 1
ATOM 818 C CA . LEU A 1 102 ? 18.270 -9.612 -18.132 1.00 90.88 102 LEU A CA 1
ATOM 819 C C . LEU A 1 102 ? 17.179 -10.619 -17.756 1.00 90.88 102 LEU A C 1
ATOM 821 O O . LEU A 1 102 ? 16.267 -10.276 -17.006 1.00 90.88 102 LEU A O 1
ATOM 825 N N . GLU A 1 103 ? 17.292 -11.862 -18.218 1.00 95.62 103 GLU A N 1
ATOM 826 C CA . GLU A 1 103 ? 16.380 -12.941 -17.838 1.00 95.62 103 GLU A CA 1
ATOM 827 C C . GLU A 1 103 ? 16.399 -13.173 -16.320 1.00 95.62 103 GLU A C 1
ATOM 829 O O . GLU A 1 103 ? 15.348 -13.251 -15.684 1.00 95.62 103 GLU A O 1
ATOM 834 N N . GLN A 1 104 ? 17.586 -13.197 -15.709 1.00 92.56 104 GLN A N 1
ATOM 835 C CA . GLN A 1 104 ? 17.734 -13.353 -14.264 1.00 92.56 104 GLN A CA 1
ATOM 836 C C . GLN A 1 104 ? 17.122 -12.181 -13.479 1.00 92.56 104 GLN A C 1
ATOM 838 O O . GLN A 1 104 ? 16.501 -12.399 -12.432 1.00 92.56 104 GLN A O 1
ATOM 843 N N . VAL A 1 105 ? 17.257 -10.948 -13.977 1.00 93.62 105 VAL A N 1
ATOM 844 C CA . VAL A 1 105 ? 16.605 -9.765 -13.393 1.00 93.62 105 VAL A CA 1
ATOM 845 C C . VAL A 1 105 ? 15.084 -9.886 -13.498 1.00 93.62 105 VAL A C 1
ATOM 847 O O . VAL A 1 105 ? 14.395 -9.662 -12.503 1.00 93.62 105 VAL A O 1
ATOM 850 N N . GLY A 1 106 ? 14.559 -10.314 -14.650 1.00 92.56 106 GLY A N 1
ATOM 851 C CA . GLY A 1 106 ? 13.129 -10.579 -14.839 1.00 92.56 106 GLY A CA 1
ATOM 852 C C . GLY A 1 106 ? 12.596 -11.612 -13.845 1.00 92.56 106 GLY A C 1
ATOM 853 O O . GLY A 1 106 ? 11.652 -11.337 -13.109 1.00 92.56 106 GLY A O 1
ATOM 854 N N . GLN A 1 107 ? 13.280 -12.751 -13.716 1.00 95.38 107 GLN A N 1
ATOM 855 C CA . GLN A 1 107 ? 12.917 -13.789 -12.748 1.00 95.38 107 GLN A CA 1
ATOM 856 C C . GLN A 1 107 ? 12.976 -13.297 -11.296 1.00 95.38 107 GLN A C 1
ATOM 858 O O . GLN A 1 107 ? 12.169 -13.717 -10.469 1.00 95.38 107 GLN A O 1
ATOM 863 N N . THR A 1 108 ? 13.936 -12.432 -10.962 1.00 92.44 108 THR A N 1
ATOM 864 C CA . THR A 1 108 ? 14.048 -11.846 -9.618 1.00 92.44 108 THR A CA 1
ATOM 865 C C . THR A 1 108 ? 12.866 -10.929 -9.334 1.00 92.44 108 THR A C 1
ATOM 867 O O . THR A 1 108 ? 12.192 -11.099 -8.319 1.00 92.44 108 THR A O 1
ATOM 870 N N . ARG A 1 109 ? 12.534 -10.050 -10.281 1.00 91.94 109 ARG A N 1
ATOM 871 C CA . ARG A 1 109 ? 11.382 -9.155 -10.182 1.00 91.94 109 ARG A CA 1
ATOM 872 C C . ARG A 1 109 ? 10.063 -9.920 -10.063 1.00 91.94 109 ARG A C 1
ATOM 874 O O . ARG A 1 109 ? 9.218 -9.551 -9.256 1.00 91.94 109 ARG A O 1
ATOM 881 N N . ASP A 1 110 ? 9.896 -11.021 -10.790 1.00 95.00 110 ASP A N 1
ATOM 882 C CA . ASP A 1 110 ? 8.693 -11.857 -10.688 1.00 95.00 110 ASP A CA 1
ATOM 883 C C . ASP A 1 110 ? 8.547 -12.536 -9.322 1.00 95.00 110 ASP A C 1
ATOM 885 O O . ASP A 1 110 ? 7.426 -12.784 -8.868 1.00 95.00 110 ASP A O 1
ATOM 889 N N . ARG A 1 111 ? 9.661 -12.872 -8.659 1.00 94.75 111 ARG A N 1
ATOM 890 C CA . ARG A 1 111 ? 9.633 -13.379 -7.278 1.00 94.75 111 ARG A CA 1
ATOM 891 C C . ARG A 1 111 ? 9.248 -12.272 -6.303 1.00 94.75 111 ARG A C 1
ATOM 893 O O . ARG A 1 111 ? 8.418 -12.511 -5.434 1.00 94.75 111 ARG A O 1
ATOM 900 N N . GLU A 1 112 ? 9.794 -11.071 -6.474 1.00 92.94 112 GLU A N 1
ATOM 901 C CA . GLU A 1 112 ? 9.450 -9.906 -5.650 1.00 92.94 112 GLU A CA 1
ATOM 902 C C . GLU A 1 112 ? 7.966 -9.539 -5.779 1.00 92.94 112 GLU A C 1
ATOM 904 O O . GLU A 1 112 ? 7.281 -9.384 -4.772 1.00 92.94 112 GLU A O 1
ATOM 909 N N . VAL A 1 113 ? 7.429 -9.482 -7.003 1.00 93.31 113 VAL A N 1
ATOM 910 C CA . VAL A 1 113 ? 6.006 -9.182 -7.246 1.00 93.31 113 VAL A CA 1
ATOM 911 C C . VAL A 1 113 ? 5.093 -10.233 -6.612 1.00 93.31 113 VAL A C 1
ATOM 913 O O . VAL A 1 113 ? 4.050 -9.879 -6.056 1.00 93.31 113 VAL A O 1
ATOM 916 N N . ARG A 1 114 ? 5.481 -11.514 -6.661 1.00 93.75 114 ARG A N 1
ATOM 917 C CA . ARG A 1 114 ? 4.755 -12.594 -5.977 1.00 93.75 114 ARG A CA 1
ATOM 918 C C . ARG A 1 114 ? 4.792 -12.438 -4.460 1.00 93.75 114 ARG A C 1
ATOM 920 O O . ARG A 1 114 ? 3.736 -12.479 -3.840 1.00 93.75 114 ARG A O 1
ATOM 927 N N . ALA A 1 115 ? 5.959 -12.163 -3.882 1.00 92.06 115 ALA A N 1
ATOM 928 C CA . ALA A 1 115 ? 6.091 -11.928 -2.446 1.00 92.06 115 ALA A CA 1
ATOM 929 C C . ALA A 1 115 ? 5.244 -10.730 -1.975 1.00 92.06 115 ALA A C 1
ATOM 931 O O . ALA A 1 115 ? 4.589 -10.803 -0.938 1.00 92.06 115 ALA A O 1
ATOM 932 N N . ILE A 1 116 ? 5.193 -9.647 -2.760 1.00 91.81 116 ILE A N 1
ATOM 933 C CA . ILE A 1 116 ? 4.331 -8.488 -2.476 1.00 91.81 116 ILE A CA 1
ATOM 934 C C . ILE A 1 116 ? 2.849 -8.886 -2.514 1.00 91.81 116 ILE A C 1
ATOM 936 O O . ILE A 1 116 ? 2.091 -8.506 -1.622 1.00 91.81 116 ILE A O 1
ATOM 940 N N . HIS A 1 117 ? 2.426 -9.670 -3.511 1.00 91.81 117 HIS A N 1
ATOM 941 C CA . HIS A 1 117 ? 1.049 -10.170 -3.586 1.00 91.81 117 HIS A CA 1
ATOM 942 C C . HIS A 1 117 ? 0.680 -11.042 -2.381 1.00 91.81 117 HIS A C 1
ATOM 944 O O . HIS A 1 117 ? -0.406 -10.884 -1.827 1.00 91.81 117 HIS A O 1
ATOM 950 N N . GLU A 1 118 ? 1.577 -11.927 -1.948 1.00 93.69 118 GLU A N 1
ATOM 951 C CA . GLU A 1 118 ? 1.374 -12.773 -0.768 1.00 93.69 118 GLU A CA 1
ATOM 952 C C . GLU A 1 118 ? 1.244 -11.936 0.512 1.00 93.69 118 GLU A C 1
ATOM 954 O O . GLU A 1 118 ? 0.320 -12.146 1.301 1.00 93.69 118 GLU A O 1
ATOM 959 N N . GLN A 1 119 ? 2.105 -10.930 0.695 1.00 94.00 119 GLN A N 1
ATOM 960 C CA . GLN A 1 119 ? 2.016 -10.000 1.826 1.00 94.00 119 GLN A CA 1
ATOM 961 C C . GLN A 1 119 ? 0.707 -9.204 1.816 1.00 94.00 119 GLN A C 1
ATOM 963 O O . GLN A 1 119 ? 0.078 -9.031 2.863 1.00 94.00 119 GLN A O 1
ATOM 968 N N . PHE A 1 120 ? 0.267 -8.748 0.641 1.00 90.06 120 PHE A N 1
ATOM 969 C CA . PHE A 1 120 ? -1.001 -8.041 0.494 1.00 90.06 120 PHE A CA 1
ATOM 970 C C . PHE A 1 120 ? -2.198 -8.943 0.823 1.00 90.06 120 PHE A C 1
ATOM 972 O O . PHE A 1 120 ? -3.076 -8.543 1.588 1.00 90.06 120 PHE A O 1
ATOM 979 N N . ALA A 1 121 ? -2.207 -10.181 0.324 1.00 89.75 121 ALA A N 1
ATOM 980 C CA . ALA A 1 121 ? -3.250 -11.160 0.622 1.00 89.75 121 ALA A CA 1
ATOM 981 C C . ALA A 1 121 ? -3.311 -11.497 2.123 1.00 89.75 121 ALA A C 1
ATOM 983 O O . ALA A 1 121 ? -4.396 -11.563 2.713 1.00 89.75 121 ALA A O 1
ATOM 984 N N . TYR A 1 122 ? -2.153 -11.643 2.771 1.00 92.38 122 TYR A N 1
ATOM 985 C CA . TYR A 1 122 ? -2.064 -11.841 4.217 1.00 92.38 122 TYR A CA 1
ATOM 986 C C . TYR A 1 122 ? -2.633 -10.646 4.995 1.00 92.38 122 TYR A C 1
ATOM 988 O O . TYR A 1 122 ? -3.432 -10.822 5.922 1.00 92.38 122 TYR A O 1
ATOM 996 N N . LEU A 1 123 ? -2.275 -9.420 4.600 1.00 92.38 123 LEU A N 1
ATOM 997 C CA . LEU A 1 123 ? -2.786 -8.200 5.222 1.00 92.38 123 LEU A CA 1
ATOM 998 C C . LEU A 1 123 ? -4.307 -8.087 5.070 1.00 92.38 123 LEU A C 1
ATOM 1000 O O . LEU A 1 123 ? -4.995 -7.815 6.054 1.00 92.38 123 LEU A O 1
ATOM 1004 N N . GLN A 1 124 ? -4.835 -8.342 3.871 1.00 88.62 124 GLN A N 1
ATOM 1005 C CA . GLN A 1 124 ? -6.270 -8.328 3.591 1.00 88.62 124 GLN A CA 1
ATOM 1006 C C . GLN A 1 124 ? -7.017 -9.328 4.479 1.00 88.62 124 GLN A C 1
ATOM 1008 O O . GLN A 1 124 ? -8.003 -8.967 5.122 1.00 88.62 124 GLN A O 1
ATOM 1013 N N . THR A 1 125 ? -6.511 -10.559 4.578 1.00 89.94 125 THR A N 1
ATOM 1014 C CA . THR A 1 125 ? -7.098 -11.608 5.425 1.00 89.94 125 THR A CA 1
ATOM 1015 C C . THR A 1 125 ? -7.079 -11.203 6.899 1.00 89.94 125 THR A C 1
ATOM 1017 O O . THR A 1 125 ? -8.090 -11.309 7.591 1.00 89.94 125 THR A O 1
ATOM 1020 N N . THR A 1 126 ? -5.962 -10.644 7.369 1.00 91.19 126 THR A N 1
ATOM 1021 C CA . THR A 1 126 ? -5.816 -10.164 8.751 1.00 91.19 126 THR A CA 1
ATOM 1022 C C . THR A 1 126 ? -6.779 -9.016 9.066 1.00 91.19 126 THR A C 1
ATOM 1024 O O . THR A 1 126 ? -7.352 -8.965 10.154 1.00 91.19 126 THR A O 1
ATOM 1027 N N . MET A 1 127 ? -6.971 -8.074 8.137 1.00 86.06 127 MET A N 1
ATOM 1028 C CA . MET A 1 127 ? -7.922 -6.973 8.312 1.00 86.06 127 MET A CA 1
ATOM 1029 C C . MET A 1 127 ? -9.361 -7.482 8.383 1.00 86.06 127 MET A C 1
ATOM 1031 O O . MET A 1 127 ? -10.084 -7.091 9.297 1.00 86.06 127 MET A O 1
ATOM 1035 N N . LEU A 1 128 ? -9.757 -8.375 7.471 1.00 88.94 128 LEU A N 1
ATOM 1036 C CA . LEU A 1 128 ? -11.089 -8.986 7.476 1.00 88.94 128 LEU A CA 1
ATOM 1037 C C . LEU A 1 128 ? -11.354 -9.737 8.786 1.00 88.94 128 LEU A C 1
ATOM 1039 O O . LEU A 1 128 ? -12.373 -9.501 9.427 1.00 88.94 128 LEU A O 1
ATOM 1043 N N . GLN A 1 129 ? -10.391 -10.529 9.259 1.00 89.62 129 GLN A N 1
ATOM 1044 C CA . GLN A 1 129 ? -10.514 -11.234 10.534 1.00 89.62 129 GLN A CA 1
ATOM 1045 C C . GLN A 1 129 ? -10.676 -10.275 11.725 1.00 89.62 129 GLN A C 1
ATOM 1047 O O . GLN A 1 129 ? -11.496 -10.512 12.610 1.00 89.62 129 GLN A O 1
ATOM 1052 N N . ARG A 1 130 ? -9.943 -9.153 11.744 1.00 88.62 130 ARG A N 1
ATOM 1053 C CA . ARG A 1 130 ? -10.115 -8.123 12.782 1.00 88.62 130 ARG A CA 1
ATOM 1054 C C . ARG A 1 130 ? -11.500 -7.480 12.731 1.00 88.62 130 ARG A C 1
ATOM 1056 O O . ARG A 1 130 ? -12.058 -7.200 13.790 1.00 88.62 130 ARG A O 1
ATOM 1063 N N . PHE A 1 131 ? -12.051 -7.238 11.542 1.00 85.69 131 PHE A N 1
ATOM 1064 C CA . PHE A 1 131 ? -13.417 -6.728 11.403 1.00 85.69 131 PHE A CA 1
ATOM 1065 C C . PHE A 1 131 ? -14.447 -7.720 11.942 1.00 85.69 131 PHE A C 1
ATOM 1067 O O . PHE A 1 131 ? -15.312 -7.310 12.719 1.00 85.69 131 PHE A O 1
ATOM 1074 N N . ASP A 1 132 ? -14.303 -9.007 11.629 1.00 88.69 132 ASP A N 1
ATOM 1075 C CA . ASP A 1 132 ? -15.176 -10.061 12.149 1.00 88.69 132 ASP A CA 1
ATOM 1076 C C . ASP A 1 132 ? -15.105 -10.154 13.679 1.00 88.69 132 ASP A C 1
ATOM 1078 O O . ASP A 1 132 ? -16.131 -10.251 14.356 1.00 88.69 132 ASP A O 1
ATOM 1082 N N . ASP A 1 133 ? -13.907 -10.070 14.259 1.00 86.00 133 ASP A N 1
ATOM 1083 C CA . ASP A 1 133 ? -13.720 -10.082 15.712 1.00 86.00 133 ASP A CA 1
ATOM 1084 C C . ASP A 1 133 ? -14.349 -8.856 16.387 1.00 86.00 133 ASP A C 1
ATOM 1086 O O . ASP A 1 133 ? -14.957 -8.970 17.457 1.00 86.00 133 ASP A O 1
ATOM 1090 N N . ILE A 1 134 ? -14.233 -7.676 15.771 1.00 87.44 134 ILE A N 1
ATOM 1091 C CA . ILE A 1 134 ? -14.881 -6.451 16.253 1.00 87.44 134 ILE A CA 1
ATOM 1092 C C . ILE A 1 134 ? -16.403 -6.596 16.179 1.00 87.44 134 ILE A C 1
ATOM 1094 O O . ILE A 1 134 ? -17.081 -6.287 17.162 1.00 87.44 134 ILE A O 1
ATOM 1098 N N . GLN A 1 135 ? -16.942 -7.101 15.066 1.00 83.06 135 GLN A N 1
ATOM 1099 C CA . GLN A 1 135 ? -18.375 -7.347 14.913 1.00 83.06 135 GLN A CA 1
ATOM 1100 C C . GLN A 1 135 ? -18.889 -8.339 15.957 1.00 83.06 135 GLN A C 1
ATOM 1102 O O . GLN A 1 135 ? -19.884 -8.048 16.619 1.00 83.06 135 GLN A O 1
ATOM 1107 N N . LYS A 1 136 ? -18.185 -9.455 16.188 1.00 90.00 136 LYS A N 1
ATOM 1108 C CA . LYS A 1 136 ? -18.537 -10.427 17.237 1.00 90.00 136 LYS A CA 1
ATOM 1109 C C . LYS A 1 136 ? -18.546 -9.787 18.620 1.00 90.00 136 LYS A C 1
ATOM 1111 O O . LYS A 1 136 ? -19.521 -9.927 19.348 1.00 90.00 136 LYS A O 1
ATOM 1116 N N . ARG A 1 137 ? -17.506 -9.027 18.979 1.00 88.00 137 ARG A N 1
ATOM 1117 C CA . ARG A 1 137 ? -17.446 -8.323 20.275 1.00 88.00 137 ARG A CA 1
ATOM 1118 C C . ARG A 1 137 ? -18.580 -7.318 20.436 1.00 88.00 137 ARG A C 1
ATOM 1120 O O . ARG A 1 137 ? -19.120 -7.188 21.533 1.00 88.00 137 ARG A O 1
ATOM 1127 N N . PHE A 1 138 ? -18.919 -6.588 19.376 1.00 87.38 138 PHE A N 1
ATOM 1128 C CA . PHE A 1 138 ? -20.033 -5.646 19.393 1.00 87.38 138 PHE A CA 1
ATOM 1129 C C . PHE A 1 138 ? -21.367 -6.371 19.587 1.00 87.38 138 PHE A C 1
ATOM 1131 O O . PHE A 1 138 ? -22.146 -5.982 20.455 1.00 87.38 138 PHE A O 1
ATOM 1138 N N . GLN A 1 139 ? -21.583 -7.461 18.850 1.00 90.12 139 GLN A N 1
ATOM 1139 C CA . GLN A 1 139 ? -22.771 -8.299 18.958 1.00 90.12 139 GLN A CA 1
ATOM 1140 C C . GLN A 1 139 ? -22.935 -8.860 20.376 1.00 90.12 139 GLN A C 1
ATOM 1142 O O . GLN A 1 139 ? -23.979 -8.656 20.987 1.00 90.12 139 GLN A O 1
ATOM 1147 N N . THR A 1 140 ? -21.885 -9.450 20.955 1.00 91.50 140 THR A N 1
ATOM 1148 C CA . THR A 1 140 ? -21.916 -9.956 22.337 1.00 91.50 140 THR A CA 1
ATOM 1149 C C . THR A 1 140 ? -22.199 -8.843 23.346 1.00 91.50 140 THR A C 1
ATOM 1151 O O . THR A 1 140 ? -23.037 -9.008 24.225 1.00 91.50 140 THR A O 1
ATOM 1154 N N . LYS A 1 141 ? -21.568 -7.666 23.212 1.00 91.50 141 LYS A N 1
ATOM 1155 C CA . LYS A 1 141 ? -21.854 -6.521 24.096 1.00 91.50 141 LYS A CA 1
ATOM 1156 C C . LYS A 1 141 ? -23.305 -6.053 23.990 1.00 91.50 141 LYS A C 1
ATOM 1158 O O . LYS A 1 141 ? -23.888 -5.654 24.999 1.00 91.50 141 LYS A O 1
ATOM 1163 N N . MET A 1 142 ? -23.868 -6.058 22.784 1.00 91.06 142 MET A N 1
ATOM 1164 C CA . MET A 1 142 ? -25.261 -5.698 22.546 1.00 91.06 142 MET A CA 1
ATOM 1165 C C . MET A 1 142 ? -26.205 -6.728 23.174 1.00 91.06 142 MET A C 1
ATOM 1167 O O . MET A 1 142 ? -27.123 -6.337 23.892 1.00 91.06 142 MET A O 1
ATOM 1171 N N . GLU A 1 143 ? -25.947 -8.020 22.973 1.00 93.00 143 GLU A N 1
ATOM 1172 C CA . GLU A 1 143 ? -26.701 -9.124 23.579 1.00 93.00 143 GLU A CA 1
ATOM 1173 C C . GLU A 1 143 ? -26.661 -9.059 25.109 1.00 93.00 143 GLU A C 1
ATOM 1175 O O . GLU A 1 143 ? -27.714 -9.064 25.746 1.00 93.00 143 GLU A O 1
ATOM 1180 N N . ASP A 1 144 ? -25.483 -8.868 25.705 1.00 94.50 144 ASP A N 1
ATOM 1181 C CA . ASP A 1 144 ? -25.319 -8.708 27.152 1.00 94.50 144 ASP A CA 1
ATOM 1182 C C . ASP A 1 144 ? -26.086 -7.495 27.694 1.00 94.50 144 ASP A C 1
ATOM 1184 O O . ASP A 1 144 ? -26.685 -7.547 28.772 1.00 94.50 144 ASP A O 1
ATOM 1188 N N . ALA A 1 145 ? -26.059 -6.372 26.971 1.00 91.94 145 ALA A N 1
ATOM 1189 C CA . ALA A 1 145 ? -26.766 -5.160 27.370 1.00 91.94 145 ALA A CA 1
ATOM 1190 C C . ALA A 1 145 ? -28.289 -5.344 27.304 1.00 91.94 145 ALA A C 1
ATOM 1192 O O . ALA A 1 145 ? -28.999 -4.904 28.213 1.00 91.94 145 ALA A O 1
ATOM 1193 N N . VAL A 1 146 ? -28.790 -6.005 26.255 1.00 95.00 146 VAL A N 1
ATOM 1194 C CA . VAL A 1 146 ? -30.208 -6.361 26.111 1.00 95.00 146 VAL A CA 1
ATOM 1195 C C . VAL A 1 146 ? -30.622 -7.326 27.218 1.00 95.00 146 VAL A C 1
ATOM 1197 O O . VAL A 1 146 ? -31.618 -7.078 27.895 1.00 95.00 146 VAL A O 1
ATOM 1200 N N . TRP A 1 147 ? -29.827 -8.364 27.468 1.00 97.94 147 TRP A N 1
ATOM 1201 C CA . TRP A 1 147 ? -30.073 -9.343 28.521 1.00 97.94 147 TRP A CA 1
ATOM 1202 C C . TRP A 1 147 ? -30.152 -8.693 29.907 1.00 97.94 147 TRP A C 1
ATOM 1204 O O . TRP A 1 147 ? -31.122 -8.908 30.633 1.00 97.94 147 TRP A O 1
ATOM 1214 N N . ARG A 1 148 ? -29.195 -7.823 30.261 1.00 94.75 148 ARG A N 1
ATOM 1215 C CA . ARG A 1 148 ? -29.223 -7.083 31.538 1.00 94.75 148 ARG A CA 1
ATOM 1216 C C . ARG A 1 148 ? -30.458 -6.199 31.673 1.00 94.75 148 ARG A C 1
ATOM 1218 O O . ARG A 1 148 ? -31.062 -6.157 32.741 1.00 94.75 148 ARG A O 1
ATOM 1225 N N . LYS A 1 149 ? -30.856 -5.500 30.604 1.00 96.44 149 LYS A N 1
ATOM 1226 C CA . LYS A 1 149 ? -32.097 -4.711 30.612 1.00 96.44 149 LYS A CA 1
ATOM 1227 C C . LYS A 1 149 ? -33.320 -5.602 30.817 1.00 96.44 149 LYS A C 1
ATOM 1229 O O . LYS A 1 149 ? -34.189 -5.237 31.598 1.00 96.44 149 LYS A O 1
ATOM 1234 N N . MET A 1 150 ? -33.365 -6.766 30.172 1.00 96.88 150 MET A N 1
ATOM 1235 C CA . MET A 1 150 ? -34.470 -7.712 30.314 1.00 96.88 150 MET A CA 1
ATOM 1236 C C . MET A 1 150 ? -34.566 -8.278 31.736 1.00 96.88 150 MET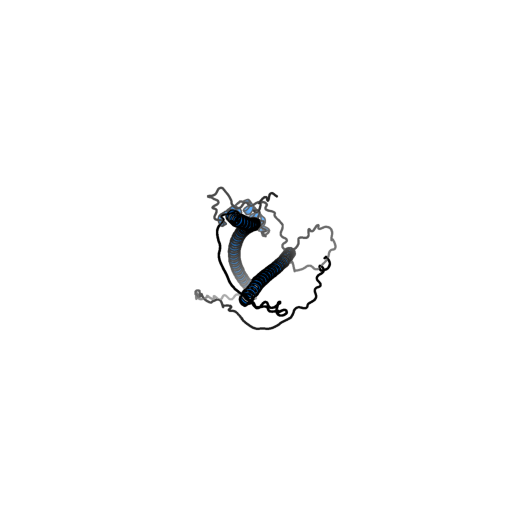 A C 1
ATOM 1238 O O . MET A 1 150 ? -35.658 -8.319 32.292 1.00 96.88 150 MET A O 1
ATOM 1242 N N . GLN A 1 151 ? -33.435 -8.607 32.367 1.00 96.88 151 GLN A N 1
ATOM 1243 C CA . GLN A 1 151 ? -33.401 -9.023 33.774 1.00 96.88 151 GLN A CA 1
ATOM 1244 C C . GLN A 1 151 ? -33.865 -7.921 34.733 1.00 96.88 151 GLN A C 1
ATOM 1246 O O . GLN A 1 151 ? -34.573 -8.209 35.696 1.00 96.88 151 GLN A O 1
ATOM 1251 N N . ASN A 1 152 ? -33.495 -6.662 34.479 1.00 93.88 152 ASN A N 1
ATOM 1252 C CA . ASN A 1 152 ? -33.969 -5.537 35.287 1.00 93.88 152 ASN A CA 1
ATOM 1253 C C . ASN A 1 152 ? -35.484 -5.354 35.148 1.00 93.88 152 ASN A C 1
ATOM 1255 O O . ASN A 1 152 ? -36.168 -5.257 36.157 1.00 93.88 152 ASN A O 1
ATOM 1259 N N . VAL A 1 153 ? -36.016 -5.402 33.922 1.00 97.25 153 VAL A N 1
ATOM 1260 C CA . VAL A 1 153 ? -37.466 -5.336 33.678 1.00 97.25 153 VAL A CA 1
ATOM 1261 C C . VAL A 1 153 ? -38.194 -6.483 34.378 1.00 97.25 153 VAL A C 1
ATOM 1263 O O . VAL A 1 153 ? -39.212 -6.259 35.023 1.00 97.25 153 VAL A O 1
ATOM 1266 N N . GLU A 1 154 ? -37.672 -7.708 34.306 1.00 96.75 154 GLU A N 1
ATOM 1267 C CA . GLU A 1 154 ? -38.255 -8.851 35.011 1.00 96.75 154 GLU A CA 1
ATOM 1268 C C . GLU A 1 154 ? -38.252 -8.645 36.532 1.00 96.75 154 GLU A C 1
ATOM 1270 O O . GLU A 1 154 ? -39.247 -8.928 37.202 1.00 96.75 154 GLU A O 1
ATOM 1275 N N . LYS A 1 155 ? -37.154 -8.121 37.084 1.00 97.25 155 LYS A N 1
ATOM 1276 C CA . LYS A 1 155 ? -37.043 -7.795 38.507 1.00 97.25 155 LYS A CA 1
ATOM 1277 C C . LYS A 1 155 ? -38.049 -6.719 38.920 1.00 97.25 155 LYS A C 1
ATOM 1279 O O . LYS A 1 155 ? -38.703 -6.889 39.947 1.00 97.25 155 LYS A O 1
ATOM 1284 N N . ASP A 1 156 ? -38.200 -5.667 38.122 1.00 96.31 156 ASP A N 1
ATOM 1285 C CA . ASP A 1 156 ? -39.130 -4.565 38.381 1.00 96.31 156 ASP A CA 1
ATOM 1286 C C . ASP A 1 156 ? -40.588 -5.042 38.309 1.00 96.31 156 ASP A C 1
ATOM 1288 O O . ASP A 1 156 ? -41.385 -4.717 39.187 1.00 96.31 156 ASP A O 1
ATOM 1292 N N . ILE A 1 157 ? -40.930 -5.895 37.333 1.00 95.81 157 ILE A N 1
ATOM 1293 C CA . ILE A 1 157 ? -42.257 -6.526 37.241 1.00 95.81 157 ILE A CA 1
ATOM 1294 C C . ILE A 1 157 ? -42.524 -7.389 38.476 1.00 95.81 157 ILE A C 1
ATOM 1296 O O . ILE A 1 157 ? -43.590 -7.276 39.076 1.00 95.81 157 ILE A O 1
ATOM 1300 N N . ARG A 1 158 ? -41.574 -8.240 38.889 1.00 94.94 158 ARG A N 1
ATOM 1301 C CA . ARG A 1 158 ? -41.739 -9.074 40.092 1.00 94.94 158 ARG A CA 1
ATOM 1302 C C . ARG A 1 158 ? -41.935 -8.223 41.347 1.00 94.94 158 ARG A C 1
ATOM 1304 O O . ARG A 1 158 ? -42.786 -8.566 42.160 1.00 94.94 158 ARG A O 1
ATOM 1311 N N . ALA A 1 159 ? -41.177 -7.137 41.492 1.00 93.62 159 ALA A N 1
ATOM 1312 C CA . ALA A 1 159 ? -41.305 -6.220 42.620 1.00 93.62 159 ALA A CA 1
ATOM 1313 C C . ALA A 1 159 ? -42.672 -5.519 42.625 1.00 93.62 159 ALA A C 1
ATOM 1315 O O . ALA A 1 159 ? -43.350 -5.541 43.646 1.00 93.62 159 ALA A O 1
ATOM 1316 N N . SER A 1 160 ? -43.112 -4.993 41.477 1.00 95.12 160 SER A N 1
ATOM 1317 C CA . SER A 1 160 ? -44.433 -4.370 41.325 1.00 95.12 160 SER A CA 1
ATOM 1318 C C . SER A 1 160 ? -45.564 -5.348 41.648 1.00 95.12 160 SER A C 1
ATOM 1320 O O . SER A 1 160 ? -46.478 -5.006 42.386 1.00 95.12 160 SER A O 1
ATOM 1322 N N . VAL A 1 161 ? -45.489 -6.590 41.157 1.00 94.25 161 VAL A N 1
ATOM 1323 C CA . VAL A 1 161 ? -46.497 -7.623 41.446 1.00 94.25 161 VAL A CA 1
ATOM 1324 C C . VAL A 1 161 ? -46.503 -8.003 42.929 1.00 94.25 161 VAL A C 1
ATOM 1326 O O . VAL A 1 161 ? -47.570 -8.220 43.497 1.00 94.25 161 VAL A O 1
ATOM 1329 N N . GLN A 1 162 ? -45.336 -8.090 43.576 1.00 90.50 162 GLN A N 1
ATOM 1330 C CA . GLN A 1 162 ? -45.249 -8.341 45.019 1.00 90.50 162 GLN A CA 1
ATOM 1331 C C . GLN A 1 162 ? -45.831 -7.189 45.842 1.00 90.50 162 GLN A C 1
ATOM 1333 O O . GLN A 1 162 ? -46.519 -7.448 46.827 1.00 90.50 162 GLN A O 1
ATOM 1338 N N . GLU A 1 163 ? -45.583 -5.942 45.441 1.00 91.31 163 GLU A N 1
ATOM 1339 C CA . GLU A 1 163 ? -46.164 -4.756 46.072 1.00 91.31 163 GLU A CA 1
ATOM 1340 C C . GLU A 1 163 ? -47.693 -4.757 45.938 1.00 91.31 163 GLU A C 1
ATOM 1342 O O . GLU A 1 163 ? -48.394 -4.646 46.945 1.00 91.31 163 GLU A O 1
ATOM 1347 N N . ASP A 1 164 ? -48.214 -5.004 44.733 1.00 90.75 164 ASP A N 1
ATOM 1348 C CA . ASP A 1 164 ? -49.655 -5.103 44.480 1.00 90.75 164 ASP A CA 1
ATOM 1349 C C . ASP A 1 164 ? -50.306 -6.236 45.297 1.00 90.75 164 ASP A C 1
ATOM 1351 O O . ASP A 1 164 ? -51.376 -6.058 45.885 1.00 90.75 164 ASP A O 1
ATOM 1355 N N . LEU A 1 165 ? -49.656 -7.401 45.397 1.00 83.88 165 LEU A N 1
ATOM 1356 C CA . LEU A 1 165 ? -50.130 -8.527 46.213 1.00 83.88 165 LEU A CA 1
ATOM 1357 C C . LEU A 1 165 ? -50.114 -8.214 47.716 1.00 83.88 165 LEU A C 1
ATOM 1359 O O . LEU A 1 165 ? -51.054 -8.582 48.427 1.00 83.88 165 LEU A O 1
ATOM 1363 N N . ALA A 1 166 ? -49.087 -7.511 48.198 1.00 82.81 166 ALA A N 1
ATOM 1364 C CA . ALA A 1 166 ? -48.991 -7.081 49.589 1.00 82.81 166 ALA A CA 1
ATOM 1365 C C . ALA A 1 166 ? -50.095 -6.074 49.949 1.00 82.81 166 ALA A C 1
ATOM 1367 O O . ALA A 1 166 ? -50.711 -6.196 51.007 1.00 82.81 166 ALA A O 1
ATOM 1368 N N . VAL A 1 167 ? -50.414 -5.131 49.052 1.00 84.06 167 VAL A N 1
ATOM 1369 C CA . VAL A 1 167 ? -51.555 -4.207 49.210 1.00 84.06 167 VAL A CA 1
ATOM 1370 C C . VAL A 1 167 ? -52.877 -4.970 49.300 1.00 84.06 167 VAL A C 1
ATOM 1372 O O . VAL A 1 167 ? -53.763 -4.599 50.071 1.00 84.06 167 VAL A O 1
ATOM 1375 N N . LEU A 1 168 ? -53.005 -6.068 48.555 1.00 82.75 168 LEU A N 1
ATOM 1376 C CA . LEU A 1 168 ? -54.179 -6.938 48.590 1.00 82.75 168 LEU A CA 1
ATOM 1377 C C . LEU A 1 168 ? -54.207 -7.898 49.795 1.00 82.75 168 LEU A C 1
ATOM 1379 O O . LEU A 1 168 ? -55.162 -8.666 49.918 1.00 82.75 168 LEU A O 1
ATOM 1383 N N . ASN A 1 169 ? -53.214 -7.859 50.699 1.00 75.31 169 ASN A N 1
ATOM 1384 C CA . ASN A 1 169 ? -53.066 -8.786 51.833 1.00 75.31 169 ASN A CA 1
ATOM 1385 C C . ASN A 1 169 ? -53.054 -10.274 51.410 1.00 75.31 169 ASN A C 1
ATOM 1387 O O . ASN A 1 169 ? -53.354 -11.170 52.203 1.00 75.31 169 ASN A O 1
ATOM 1391 N N . LEU A 1 170 ? -52.720 -10.541 50.147 1.00 64.88 170 LEU A N 1
ATOM 1392 C CA . LEU A 1 170 ? -52.603 -11.871 49.565 1.00 64.88 170 LEU A CA 1
ATOM 1393 C C . LEU A 1 170 ? -51.122 -12.235 49.552 1.00 64.88 170 LEU A C 1
ATOM 1395 O O . LEU A 1 170 ? -50.454 -12.144 48.528 1.00 64.88 170 LEU A O 1
ATOM 1399 N N . ASP A 1 171 ? -50.598 -12.612 50.714 1.00 55.91 171 ASP A N 1
ATOM 1400 C CA . ASP A 1 171 ? -49.237 -13.125 50.812 1.00 55.91 171 ASP A CA 1
ATOM 1401 C C . ASP A 1 171 ? -49.199 -14.546 50.200 1.00 55.91 171 ASP A C 1
ATOM 1403 O O . ASP A 1 171 ? -49.843 -15.458 50.737 1.00 55.91 171 ASP A O 1
ATOM 1407 N N . PRO A 1 172 ? -48.501 -14.782 49.068 1.00 56.97 172 PRO A N 1
ATOM 1408 C CA . PRO A 1 172 ? -48.543 -16.062 48.353 1.00 56.97 172 PRO A CA 1
ATOM 1409 C C . PRO A 1 172 ? -47.878 -17.219 49.119 1.00 56.97 172 PRO A C 1
ATOM 1411 O O . PRO A 1 172 ? -47.945 -18.364 48.673 1.00 56.97 172 PRO A O 1
ATOM 1414 N N . LEU A 1 173 ? -47.252 -16.940 50.268 1.00 54.59 173 LEU A N 1
ATOM 1415 C CA . LEU A 1 173 ? -46.614 -17.920 51.152 1.00 54.59 173 LEU A CA 1
ATOM 1416 C C . LEU A 1 173 ? -47.301 -18.078 52.520 1.00 54.59 173 LEU A C 1
ATOM 1418 O O . LEU A 1 173 ? -46.895 -18.952 53.283 1.00 54.59 173 LEU A O 1
ATOM 1422 N N . ALA A 1 174 ? -48.346 -17.298 52.828 1.00 50.62 174 ALA A N 1
ATOM 1423 C CA . ALA A 1 174 ? -49.017 -17.323 54.137 1.00 50.62 174 ALA A CA 1
ATOM 1424 C C . ALA A 1 174 ? -50.456 -17.872 54.105 1.00 50.62 174 ALA A C 1
ATOM 1426 O O . ALA A 1 174 ? -51.211 -17.714 55.066 1.00 50.62 174 ALA A O 1
ATOM 1427 N N . ALA A 1 175 ? -50.851 -18.557 53.030 1.00 46.34 175 ALA A N 1
ATOM 1428 C CA . ALA A 1 175 ? -52.146 -19.227 52.942 1.00 46.34 175 ALA A CA 1
ATOM 1429 C C . ALA A 1 175 ? -52.139 -20.603 53.640 1.00 46.34 175 ALA A C 1
ATOM 1431 O O . ALA A 1 175 ? -52.473 -21.606 53.026 1.00 46.34 175 ALA A O 1
ATOM 1432 N N . ASP A 1 176 ? -51.737 -20.652 54.913 1.00 46.91 176 ASP A N 1
ATOM 1433 C CA . ASP A 1 176 ? -52.164 -21.695 55.855 1.00 46.91 176 ASP A CA 1
ATOM 1434 C C . ASP A 1 176 ? -51.795 -21.284 57.286 1.00 46.91 176 ASP A C 1
ATOM 1436 O O . ASP A 1 176 ? -50.732 -21.613 57.802 1.00 46.91 176 ASP A O 1
ATOM 1440 N N . THR A 1 177 ? -52.655 -20.481 57.920 1.00 42.38 177 THR A N 1
ATOM 1441 C CA . THR A 1 177 ? -53.008 -20.546 59.357 1.00 42.38 177 THR A CA 1
ATOM 1442 C C . THR A 1 177 ? -53.939 -19.388 59.718 1.00 42.38 177 THR A C 1
ATOM 1444 O O . THR A 1 177 ? -53.570 -18.402 60.351 1.00 42.38 177 THR A O 1
ATOM 1447 N N . ALA A 1 178 ? -55.212 -19.520 59.350 1.00 39.72 178 ALA A N 1
ATOM 1448 C CA . ALA A 1 178 ? -56.263 -18.693 59.924 1.00 39.72 178 ALA A CA 1
ATOM 1449 C C . ALA A 1 178 ? -56.720 -19.283 61.270 1.00 39.72 178 ALA A C 1
ATOM 1451 O O . ALA A 1 178 ? -57.217 -20.409 61.331 1.00 39.72 178 ALA A O 1
ATOM 1452 N N . LYS A 1 179 ? -56.641 -18.493 62.347 1.00 38.38 179 LYS A N 1
ATOM 1453 C CA . LYS A 1 179 ? -57.551 -18.628 63.493 1.00 38.38 179 LYS A CA 1
ATOM 1454 C C . LYS A 1 179 ? -57.940 -17.255 64.046 1.00 38.38 179 LYS A C 1
ATOM 1456 O O . LYS A 1 179 ? -57.189 -16.603 64.758 1.00 38.38 179 LYS A O 1
ATOM 1461 N N . THR A 1 180 ? -59.148 -16.858 63.651 1.00 40.81 180 THR A N 1
ATOM 1462 C CA . THR A 1 180 ? -60.148 -16.022 64.341 1.00 40.81 180 THR A CA 1
ATOM 1463 C C . THR A 1 180 ? -59.845 -15.616 65.786 1.00 40.81 180 THR A C 1
ATOM 1465 O O . THR A 1 180 ? -59.671 -16.509 66.611 1.00 40.81 180 THR A O 1
ATOM 1468 N N . THR A 1 181 ? -60.043 -14.339 66.147 1.00 32.12 181 THR A N 1
ATOM 1469 C CA . THR A 1 181 ? -61.086 -13.955 67.131 1.00 32.12 181 THR A CA 1
ATOM 1470 C C . THR A 1 181 ? -61.443 -12.462 67.062 1.00 32.12 181 THR A C 1
ATOM 1472 O O . THR A 1 181 ? -60.594 -11.581 67.145 1.00 32.12 181 THR A O 1
ATOM 1475 N N . THR A 1 182 ? -62.741 -12.212 66.923 1.00 38.50 182 THR A N 1
ATOM 1476 C CA . THR A 1 182 ? -63.483 -10.962 67.130 1.00 38.50 182 THR A CA 1
ATOM 1477 C C . THR A 1 182 ? -63.488 -10.557 68.609 1.00 38.50 182 THR A C 1
ATOM 1479 O O . THR A 1 182 ? -63.663 -11.447 69.429 1.00 38.50 182 THR A O 1
ATOM 1482 N N . THR A 1 183 ? -63.368 -9.256 68.930 1.00 32.53 183 THR A N 1
ATOM 1483 C CA . THR A 1 183 ? -64.306 -8.449 69.766 1.00 32.53 183 THR A CA 1
ATOM 1484 C C . THR A 1 183 ? -63.676 -7.121 70.225 1.00 32.53 183 THR A C 1
ATOM 1486 O O . THR A 1 183 ? -62.689 -7.111 70.953 1.00 32.53 183 THR A O 1
ATOM 1489 N N . SER A 1 184 ? -64.297 -5.998 69.852 1.00 39.53 184 SER A N 1
ATOM 1490 C CA . SER A 1 184 ? -64.299 -4.720 70.606 1.00 39.53 184 SER A CA 1
ATOM 1491 C C . SER A 1 184 ? -65.218 -4.871 71.852 1.00 39.53 184 SER A C 1
ATOM 1493 O O . SER A 1 184 ? -65.996 -5.832 71.825 1.00 39.53 184 SER A O 1
ATOM 1495 N N . PRO A 1 185 ? -65.262 -3.981 72.892 1.00 51.44 185 PRO A N 1
ATOM 1496 C CA . PRO A 1 185 ? -65.461 -2.526 72.719 1.00 51.44 185 PRO A CA 1
ATOM 1497 C C . PRO A 1 185 ? -65.045 -1.544 73.867 1.00 51.44 185 PRO A C 1
ATOM 1499 O O . PRO A 1 185 ? -64.605 -1.934 74.939 1.00 51.44 185 PRO A O 1
ATOM 1502 N N . VAL A 1 186 ? -65.307 -0.250 73.596 1.00 33.06 186 VAL A N 1
ATOM 1503 C CA . VAL A 1 186 ? -65.572 0.903 74.502 1.00 33.06 186 VAL A CA 1
ATOM 1504 C C . VAL A 1 186 ? -64.399 1.680 75.157 1.00 33.06 186 VAL A C 1
ATOM 1506 O O . VAL A 1 186 ? -63.636 1.185 75.975 1.00 33.06 186 VAL A O 1
ATOM 1509 N N . THR A 1 187 ? -64.365 2.977 74.818 1.00 42.22 187 THR A N 1
ATOM 1510 C CA . THR A 1 187 ? -63.696 4.156 75.422 1.00 42.22 187 THR A CA 1
ATOM 1511 C C . THR A 1 187 ? -64.319 4.555 76.779 1.00 42.22 187 THR A C 1
ATOM 1513 O O . THR A 1 187 ? -65.526 4.369 76.922 1.00 42.22 187 THR A O 1
ATOM 1516 N N . PRO A 1 188 ? -63.607 5.187 77.753 1.00 48.97 188 PRO A N 1
ATOM 1517 C CA . PRO A 1 188 ? -63.358 6.642 77.661 1.00 48.97 188 PRO A CA 1
ATOM 1518 C C . PRO A 1 188 ? -62.125 7.234 78.404 1.00 48.97 188 PRO A C 1
ATOM 1520 O O . PRO A 1 188 ? -61.628 6.695 79.381 1.00 48.97 188 PRO A O 1
ATOM 1523 N N . VAL A 1 189 ? -61.728 8.427 77.927 1.00 40.56 189 VAL A N 1
ATOM 1524 C CA . VAL A 1 189 ? -61.237 9.625 78.657 1.00 40.56 189 VAL A CA 1
ATOM 1525 C C . VAL A 1 189 ? -60.091 9.472 79.676 1.00 40.56 189 VAL A C 1
ATOM 1527 O O . VAL A 1 189 ? -60.296 8.968 80.770 1.00 40.56 189 VAL A O 1
ATOM 1530 N N . ALA A 1 190 ? -58.939 10.096 79.381 1.00 30.89 190 ALA A N 1
ATOM 1531 C CA . ALA A 1 190 ? -58.350 11.193 80.179 1.00 30.89 190 ALA A CA 1
ATOM 1532 C C . ALA A 1 190 ? -56.924 11.548 79.697 1.00 30.89 190 ALA A C 1
ATOM 1534 O O . ALA A 1 190 ? -56.030 10.713 79.658 1.00 30.89 190 ALA A O 1
ATOM 1535 N N . SER A 1 191 ? -56.702 12.825 79.395 1.00 45.28 191 SER A N 1
ATOM 1536 C CA . SER A 1 191 ? -55.414 13.516 79.585 1.00 45.28 191 SER A CA 1
ATOM 1537 C C . SER A 1 191 ? -55.599 14.397 80.836 1.00 45.28 191 SER A C 1
ATOM 1539 O O . SER A 1 191 ? -56.753 14.779 81.059 1.00 45.28 191 SER A O 1
ATOM 1541 N N . PRO A 1 192 ? -54.575 14.761 81.646 1.00 58.94 192 PRO A N 1
ATOM 1542 C CA . PRO A 1 192 ? -53.308 15.328 81.159 1.00 58.94 192 PRO A CA 1
ATOM 1543 C C . PRO A 1 192 ? -52.047 15.063 82.027 1.00 58.94 192 PRO A C 1
ATOM 1545 O O . PRO A 1 192 ? -52.092 15.126 83.251 1.00 58.94 192 PRO A O 1
ATOM 1548 N N . ALA A 1 193 ? -50.871 14.919 81.406 1.00 40.59 193 ALA A N 1
ATOM 1549 C CA . ALA A 1 193 ? -49.590 15.275 82.039 1.00 40.59 193 ALA A CA 1
ATOM 1550 C C . ALA A 1 193 ? -48.486 15.459 80.974 1.00 40.59 193 ALA A C 1
ATOM 1552 O O . ALA A 1 193 ? -48.242 14.539 80.195 1.00 40.59 193 ALA A O 1
ATOM 1553 N N . PRO A 1 194 ? -47.785 16.607 80.912 1.00 54.44 194 PRO A N 1
ATOM 1554 C CA . PRO A 1 194 ? -46.665 16.803 79.999 1.00 54.44 194 PRO A CA 1
ATOM 1555 C C . PRO A 1 194 ? -45.397 16.189 80.617 1.00 54.44 194 PRO A C 1
ATOM 1557 O O . PRO A 1 194 ? -44.591 16.874 81.237 1.00 54.44 194 PRO A O 1
ATOM 1560 N N . GLY A 1 195 ? -45.264 14.869 80.489 1.00 47.75 195 GLY A N 1
ATOM 1561 C CA . GLY A 1 195 ? -44.060 14.096 80.812 1.00 47.75 195 GLY A CA 1
ATOM 1562 C C . GLY A 1 195 ? -43.245 13.746 79.554 1.00 47.75 195 GLY A C 1
ATOM 1563 O O . GLY A 1 195 ? -43.658 14.101 78.455 1.00 47.75 195 GLY A O 1
ATOM 1564 N N . PRO A 1 196 ? -42.099 13.055 79.677 1.00 54.00 196 PRO A N 1
ATOM 1565 C CA . PRO A 1 196 ? -40.938 13.047 78.758 1.00 54.00 196 PRO A CA 1
ATOM 1566 C C . PRO A 1 196 ? -41.143 12.535 77.311 1.00 54.00 196 PRO A C 1
ATOM 1568 O O . PRO A 1 196 ? -40.177 12.397 76.563 1.00 54.00 196 PRO A O 1
ATOM 1571 N N . GLU A 1 197 ? -42.368 12.293 76.857 1.00 52.59 197 GLU A N 1
ATOM 1572 C CA . GLU A 1 197 ? -42.663 11.748 75.525 1.00 52.59 197 GLU A CA 1
ATOM 1573 C C . GLU A 1 197 ? -42.297 12.689 74.371 1.00 52.59 197 GLU A C 1
ATOM 1575 O O . GLU A 1 197 ? -41.886 12.223 73.310 1.00 52.59 197 GLU A O 1
ATOM 1580 N N . LYS A 1 198 ? -42.340 14.015 74.579 1.00 55.72 198 LYS A N 1
ATOM 1581 C CA . LYS A 1 198 ? -41.843 14.979 73.576 1.00 55.72 198 LYS A CA 1
ATOM 1582 C C . LYS A 1 198 ? -40.329 14.879 73.358 1.00 55.72 198 LYS A C 1
ATOM 1584 O O . LYS A 1 198 ? -39.869 15.157 72.255 1.00 55.72 198 LYS A O 1
ATOM 1589 N N . LEU A 1 199 ? -39.568 14.474 74.381 1.00 53.84 199 LEU A N 1
ATOM 1590 C CA . LEU A 1 199 ? -38.131 14.210 74.251 1.00 53.84 199 LEU A CA 1
ATOM 1591 C C . LEU A 1 199 ? -37.883 12.871 73.550 1.00 53.84 199 LEU A C 1
ATOM 1593 O O . LEU A 1 199 ? -36.966 12.782 72.742 1.00 53.84 199 LEU A O 1
ATOM 1597 N N . LYS A 1 200 ? -38.734 11.866 73.792 1.00 65.25 200 LYS A N 1
ATOM 1598 C CA . LYS A 1 200 ? -38.640 10.548 73.150 1.00 65.25 200 LYS A CA 1
ATOM 1599 C C . LYS A 1 200 ? -38.948 10.609 71.649 1.00 65.25 200 LYS A C 1
ATOM 1601 O O . LYS A 1 200 ? -38.098 10.251 70.849 1.00 65.25 200 LYS A O 1
ATOM 1606 N N . GLY A 1 201 ? -40.064 11.229 71.254 1.00 73.12 201 GLY A N 1
ATOM 1607 C CA . GLY A 1 201 ? -40.378 11.449 69.834 1.00 73.12 201 GLY A CA 1
ATOM 1608 C C . GLY A 1 201 ? -39.430 12.433 69.125 1.00 73.12 201 GLY A C 1
ATOM 1609 O O . GLY A 1 201 ? -39.344 12.438 67.898 1.00 73.12 201 GLY A O 1
ATOM 1610 N N . GLY A 1 202 ? -38.716 13.276 69.881 1.00 75.56 202 GLY A N 1
ATOM 1611 C CA . GLY A 1 202 ? -37.607 14.085 69.373 1.00 75.56 202 GLY A CA 1
ATOM 1612 C C . GLY A 1 202 ? -36.343 13.256 69.126 1.00 75.56 202 GLY A C 1
ATOM 1613 O O . GLY A 1 202 ? -35.720 13.412 68.080 1.00 75.56 202 GLY A O 1
ATOM 1614 N N . ALA A 1 203 ? -36.004 12.347 70.044 1.00 77.62 203 ALA A N 1
ATOM 1615 C CA . ALA A 1 203 ? -34.885 11.419 69.908 1.00 77.62 203 ALA A CA 1
ATOM 1616 C C . ALA A 1 203 ? -35.080 10.454 68.727 1.00 77.62 203 ALA A C 1
ATOM 1618 O O . ALA A 1 203 ? -34.180 10.341 67.901 1.00 77.62 203 ALA A O 1
ATOM 1619 N N . ASP A 1 204 ? -36.277 9.882 68.563 1.00 84.81 204 ASP A N 1
ATOM 1620 C CA . ASP A 1 204 ? -36.598 8.977 67.447 1.00 84.81 204 ASP A CA 1
ATOM 1621 C C . ASP A 1 204 ? -36.463 9.682 66.080 1.00 84.81 204 ASP A C 1
ATOM 1623 O O . ASP A 1 204 ? -35.976 9.113 65.101 1.00 84.81 204 ASP A O 1
ATOM 1627 N N . LYS A 1 205 ? -36.842 10.967 66.002 1.00 88.25 205 LYS A N 1
ATOM 1628 C CA . LYS A 1 205 ? -36.646 11.789 64.795 1.00 88.25 205 LYS A CA 1
ATOM 1629 C C . LYS A 1 205 ? -35.175 12.072 64.518 1.00 88.25 205 LYS A C 1
ATOM 1631 O O . LYS A 1 205 ? -34.765 12.029 63.363 1.00 88.25 205 LYS A O 1
ATOM 1636 N N . VAL A 1 206 ? -34.388 12.370 65.550 1.00 90.19 206 VAL A N 1
ATOM 1637 C CA . VAL A 1 206 ? -32.942 12.587 65.404 1.00 90.19 206 VAL A CA 1
ATOM 1638 C C . VAL A 1 206 ? -32.253 11.303 64.948 1.00 90.19 206 VAL A C 1
ATOM 1640 O O . VAL A 1 206 ? -31.419 11.359 64.053 1.00 90.19 206 VAL A O 1
ATOM 1643 N N . GLU A 1 207 ? -32.636 10.148 65.488 1.00 91.38 207 GLU A N 1
ATOM 1644 C CA . GLU A 1 207 ? -32.090 8.843 65.105 1.00 91.38 207 GLU A CA 1
ATOM 1645 C C . GLU A 1 207 ? -32.476 8.443 63.671 1.00 91.38 207 GLU A C 1
ATOM 1647 O O . GLU A 1 207 ? -31.638 7.953 62.908 1.00 91.38 207 GLU A O 1
ATOM 1652 N N . SER A 1 208 ? -33.707 8.751 63.254 1.00 91.62 208 SER A N 1
ATOM 1653 C CA . SER A 1 208 ? -34.153 8.599 61.864 1.00 91.62 208 SER A CA 1
ATOM 1654 C C . SER A 1 208 ? -33.357 9.490 60.902 1.00 91.62 208 SER A C 1
ATOM 1656 O O . SER A 1 208 ? -32.878 9.005 59.877 1.00 91.62 208 SER A O 1
ATOM 1658 N N . VAL A 1 209 ? -33.147 10.766 61.245 1.00 94.38 209 VAL A N 1
ATOM 1659 C CA . VAL A 1 209 ? -32.335 11.693 60.437 1.00 94.38 209 VAL A CA 1
ATOM 1660 C C . VAL A 1 209 ? -30.870 11.254 60.395 1.00 94.38 209 VAL A C 1
ATOM 1662 O O . VAL A 1 209 ? -30.253 11.310 59.335 1.00 94.38 209 VAL A O 1
ATOM 1665 N N . LEU A 1 210 ? -30.312 10.774 61.509 1.00 94.12 210 LEU A N 1
ATOM 1666 C CA . LEU A 1 210 ? -28.943 10.262 61.568 1.00 94.12 210 LEU A CA 1
ATOM 1667 C C . LEU A 1 210 ? -28.768 9.039 60.656 1.00 94.12 210 LEU A C 1
ATOM 1669 O O . LEU A 1 210 ? -27.794 8.962 59.910 1.00 94.12 210 LEU A O 1
ATOM 1673 N N . SER A 1 211 ? -29.734 8.118 60.679 1.00 93.75 211 SER A N 1
ATOM 1674 C CA . SER A 1 211 ? -29.745 6.935 59.814 1.00 93.75 211 SER A CA 1
ATOM 1675 C C . SER A 1 211 ? -29.849 7.323 58.339 1.00 93.75 211 SER A C 1
ATOM 1677 O O . SER A 1 211 ? -29.076 6.829 57.521 1.00 93.75 211 SER A O 1
ATOM 1679 N N . ALA A 1 212 ? -30.729 8.272 58.002 1.00 93.50 212 ALA A N 1
ATOM 1680 C CA . ALA A 1 212 ? -30.856 8.796 56.643 1.00 93.50 212 ALA A CA 1
ATOM 1681 C C . ALA A 1 212 ? -29.549 9.452 56.158 1.00 93.50 212 ALA A C 1
ATOM 1683 O O . ALA A 1 212 ? -29.040 9.098 55.095 1.00 93.50 212 ALA A O 1
ATOM 1684 N N . LEU A 1 213 ? -28.937 10.319 56.970 1.00 95.69 213 LEU A N 1
ATOM 1685 C CA . LEU A 1 213 ? -27.646 10.944 56.656 1.00 95.69 213 LEU A CA 1
ATOM 1686 C C . LEU A 1 213 ? -26.513 9.921 56.518 1.00 95.69 213 LEU A C 1
ATOM 1688 O O . LEU A 1 213 ? -25.596 10.109 55.720 1.00 95.69 213 LEU A O 1
ATOM 1692 N N . GLN A 1 214 ? -26.548 8.830 57.284 1.00 95.38 214 GLN A N 1
ATOM 1693 C CA . GLN A 1 214 ? -25.582 7.745 57.149 1.00 95.38 214 GLN A CA 1
ATOM 1694 C C . GLN A 1 214 ? -25.738 7.024 55.809 1.00 95.38 214 GLN A C 1
ATOM 1696 O O . GLN A 1 214 ? -24.746 6.860 55.103 1.00 95.38 214 GLN A O 1
ATOM 1701 N N . THR A 1 215 ? -26.969 6.696 55.408 1.00 95.62 215 THR A N 1
ATOM 1702 C CA . THR A 1 215 ? -27.223 6.093 54.091 1.00 95.62 215 THR A CA 1
ATOM 1703 C C . THR A 1 215 ? -26.843 7.020 52.937 1.00 95.62 215 THR A C 1
ATOM 1705 O O . THR A 1 215 ? -26.250 6.570 51.959 1.00 95.62 215 THR A O 1
ATOM 1708 N N . GLU A 1 216 ? -27.109 8.323 53.061 1.00 96.12 216 GLU A N 1
ATOM 1709 C CA . GLU A 1 216 ? -26.739 9.313 52.049 1.00 96.12 216 GLU A CA 1
ATOM 1710 C C . GLU A 1 216 ? -25.218 9.443 51.925 1.00 96.12 216 GLU A C 1
ATOM 1712 O O . GLU A 1 216 ? -24.681 9.435 50.819 1.00 96.12 216 GLU A O 1
ATOM 1717 N N . ARG A 1 217 ? -24.498 9.487 53.050 1.00 96.00 217 ARG A N 1
ATOM 1718 C CA . ARG A 1 217 ? -23.030 9.501 53.075 1.00 96.00 217 ARG A CA 1
ATOM 1719 C C . ARG A 1 217 ? -22.438 8.264 52.404 1.00 96.00 217 ARG A C 1
ATOM 1721 O O . ARG A 1 217 ? -21.507 8.404 51.613 1.00 96.00 217 ARG A O 1
ATOM 1728 N N . ASP A 1 218 ? -22.959 7.076 52.701 1.00 96.00 218 ASP A N 1
ATOM 1729 C CA . ASP A 1 218 ? -22.468 5.829 52.110 1.00 96.00 218 ASP A CA 1
ATOM 1730 C C . ASP A 1 218 ? -22.751 5.788 50.598 1.00 96.00 218 ASP A C 1
ATOM 1732 O O . ASP A 1 218 ? -21.879 5.406 49.814 1.00 96.00 218 ASP A O 1
ATOM 1736 N N . ALA A 1 219 ? -23.915 6.285 50.164 1.00 95.75 219 ALA A N 1
ATOM 1737 C CA . ALA A 1 219 ? -24.256 6.429 48.750 1.00 95.75 219 ALA A CA 1
ATOM 1738 C C . ALA A 1 219 ? -23.360 7.451 48.026 1.00 95.75 219 ALA A C 1
ATOM 1740 O O . ALA A 1 219 ? -22.888 7.189 46.917 1.00 95.75 219 ALA A O 1
ATOM 1741 N N . LEU A 1 220 ? -23.084 8.603 48.646 1.00 95.62 220 LEU A N 1
ATOM 1742 C CA . LEU A 1 220 ? -22.176 9.616 48.104 1.00 95.62 220 LEU A CA 1
ATOM 1743 C C . LEU A 1 220 ? -20.744 9.093 48.007 1.00 95.62 220 LEU A C 1
ATOM 1745 O O . LEU A 1 220 ? -20.078 9.345 47.004 1.00 95.62 220 LEU A O 1
ATOM 1749 N N . LYS A 1 221 ? -20.286 8.327 49.001 1.00 97.19 221 LYS A N 1
ATOM 1750 C CA . LYS A 1 221 ? -18.968 7.691 48.974 1.00 97.19 221 LYS A CA 1
ATOM 1751 C C . LYS A 1 221 ? -18.861 6.672 47.841 1.00 97.19 221 LYS A C 1
ATOM 1753 O O . LYS A 1 221 ? -17.933 6.756 47.048 1.00 97.19 221 LYS A O 1
ATOM 1758 N N . ALA A 1 222 ? -19.851 5.793 47.693 1.00 95.69 222 ALA A N 1
ATOM 1759 C CA . ALA A 1 222 ? -19.892 4.846 46.581 1.00 95.69 222 ALA A CA 1
ATOM 1760 C C . ALA A 1 222 ? -19.886 5.556 45.214 1.00 95.69 222 ALA A C 1
ATOM 1762 O O . ALA A 1 222 ? -19.225 5.107 44.279 1.00 95.69 222 ALA A O 1
ATOM 1763 N N . ARG A 1 223 ? -20.586 6.693 45.098 1.00 96.81 223 ARG A N 1
ATOM 1764 C CA . ARG A 1 223 ? -20.602 7.507 43.876 1.00 96.81 223 ARG A CA 1
ATOM 1765 C C . ARG A 1 223 ? -19.259 8.191 43.601 1.00 96.81 223 ARG A C 1
ATOM 1767 O O . ARG A 1 223 ? -18.892 8.317 42.436 1.00 96.81 223 ARG A O 1
ATOM 1774 N N . ALA A 1 224 ? -18.545 8.627 44.637 1.00 96.38 224 ALA A N 1
ATOM 1775 C CA . ALA A 1 224 ? -17.204 9.191 44.508 1.00 96.38 224 ALA A CA 1
ATOM 1776 C C . ALA A 1 224 ? -16.201 8.128 44.032 1.00 96.38 224 ALA A C 1
ATOM 1778 O O . ALA A 1 224 ? -15.518 8.355 43.037 1.00 96.38 224 ALA A O 1
ATOM 1779 N N . ASP A 1 225 ? -16.205 6.943 44.648 1.00 96.88 225 ASP A N 1
ATOM 1780 C CA . ASP A 1 225 ? -15.332 5.824 44.264 1.00 96.88 225 ASP A CA 1
ATOM 1781 C C . ASP A 1 225 ? -15.577 5.388 42.802 1.00 96.88 225 ASP A C 1
ATOM 1783 O O . ASP A 1 225 ? -14.651 5.090 42.046 1.00 96.88 225 ASP A O 1
ATOM 1787 N N . ASP A 1 226 ? -16.841 5.369 42.371 1.00 96.75 226 ASP A N 1
ATOM 1788 C CA . ASP A 1 226 ? -17.235 5.060 40.993 1.00 96.75 226 ASP A CA 1
ATOM 1789 C C . ASP A 1 226 ? -16.811 6.163 40.000 1.00 96.75 226 ASP A C 1
ATOM 1791 O O . ASP A 1 226 ? -16.390 5.874 38.879 1.00 96.75 226 ASP A O 1
ATOM 1795 N N . ALA A 1 227 ? -16.863 7.436 40.406 1.00 95.00 227 ALA A N 1
ATOM 1796 C CA . ALA A 1 227 ? -16.353 8.546 39.602 1.00 95.00 227 ALA A CA 1
ATOM 1797 C C . ALA A 1 227 ? -14.823 8.497 39.450 1.00 95.00 227 ALA A C 1
ATOM 1799 O O . ALA A 1 227 ? -14.320 8.724 38.349 1.00 95.00 227 ALA A O 1
ATOM 1800 N N . GLU A 1 228 ? -14.088 8.152 40.511 1.00 96.69 228 GLU A N 1
ATOM 1801 C CA . GLU A 1 228 ? -12.632 7.972 40.465 1.00 96.69 228 GLU A CA 1
ATOM 1802 C C . GLU A 1 228 ? -12.229 6.832 39.524 1.00 96.69 228 GLU A C 1
ATOM 1804 O O . GLU A 1 228 ? -11.322 7.005 38.707 1.00 96.69 228 GLU A O 1
ATOM 1809 N N . ARG A 1 229 ? -12.946 5.699 39.556 1.00 96.94 229 ARG A N 1
ATOM 1810 C CA . ARG A 1 229 ? -12.716 4.593 38.610 1.00 96.94 229 ARG A CA 1
ATOM 1811 C C . ARG A 1 229 ? -12.919 5.021 37.162 1.00 96.94 229 ARG A C 1
ATOM 1813 O O . ARG A 1 229 ? -12.039 4.787 36.339 1.00 96.94 229 ARG A O 1
ATOM 1820 N N . ARG A 1 230 ? -14.026 5.707 36.854 1.00 96.56 230 ARG A N 1
ATOM 1821 C CA . ARG A 1 230 ? -14.277 6.217 35.494 1.00 96.56 230 ARG A CA 1
ATOM 1822 C C . ARG A 1 230 ? -13.213 7.212 35.038 1.00 96.56 230 ARG A C 1
ATOM 1824 O O . ARG A 1 230 ? -12.864 7.234 33.863 1.00 96.56 230 ARG A O 1
ATOM 1831 N N . LEU A 1 231 ? -12.703 8.039 35.950 1.00 97.00 231 LEU A N 1
ATOM 1832 C CA . LEU A 1 231 ? -11.649 9.000 35.635 1.00 97.00 231 LEU A CA 1
ATOM 1833 C C . LEU A 1 231 ? -10.317 8.302 35.329 1.00 97.00 231 LEU A C 1
ATOM 1835 O O . LEU A 1 231 ? -9.633 8.704 34.389 1.00 97.00 231 LEU A O 1
ATOM 1839 N N . ALA A 1 232 ? -9.976 7.239 36.063 1.00 95.94 232 ALA A N 1
ATOM 1840 C CA . ALA A 1 232 ? -8.806 6.412 35.774 1.00 95.94 232 ALA A CA 1
ATOM 1841 C C . ALA A 1 232 ? -8.930 5.697 34.416 1.00 95.94 232 ALA A C 1
ATOM 1843 O O . ALA A 1 232 ? -8.015 5.771 33.599 1.00 95.94 232 ALA A O 1
ATOM 1844 N N . GLU A 1 233 ? -10.087 5.093 34.127 1.00 97.19 233 GLU A N 1
ATOM 1845 C CA . GLU A 1 233 ? -10.363 4.447 32.836 1.00 97.19 233 GLU A CA 1
ATOM 1846 C C . GLU A 1 233 ? -10.246 5.435 31.664 1.00 97.19 233 GLU A C 1
ATOM 1848 O O . GLU A 1 233 ? -9.568 5.153 30.675 1.00 97.19 233 GLU A O 1
ATOM 1853 N N . ALA A 1 234 ? -10.829 6.631 31.797 1.00 96.19 234 ALA A N 1
ATOM 1854 C CA . ALA A 1 234 ? -10.722 7.683 30.787 1.00 96.19 234 ALA A CA 1
ATOM 1855 C C . ALA A 1 234 ? -9.274 8.172 30.598 1.00 96.19 234 ALA A C 1
ATOM 1857 O O . ALA A 1 234 ? -8.869 8.517 29.485 1.00 96.19 234 ALA A O 1
ATOM 1858 N N . HIS A 1 235 ? -8.474 8.203 31.668 1.00 97.00 235 HIS A N 1
ATOM 1859 C CA . HIS A 1 235 ? -7.062 8.563 31.583 1.00 97.00 235 HIS A CA 1
ATOM 1860 C C . HIS A 1 235 ? -6.256 7.519 30.799 1.00 97.00 235 HIS A C 1
ATOM 1862 O O . HIS A 1 235 ? -5.489 7.881 29.903 1.00 97.00 235 HIS A O 1
ATOM 1868 N N . ASP A 1 236 ? -6.483 6.234 31.066 1.00 96.69 236 ASP A N 1
ATOM 1869 C CA . ASP A 1 236 ? -5.845 5.136 30.338 1.00 96.69 236 ASP A CA 1
ATOM 1870 C C . ASP A 1 236 ? -6.242 5.125 28.855 1.00 96.69 236 ASP A C 1
ATOM 1872 O O . ASP A 1 236 ? -5.406 4.877 27.979 1.00 96.69 236 ASP A O 1
ATOM 1876 N N . GLU A 1 237 ? -7.505 5.424 28.542 1.00 97.56 237 GLU A N 1
ATOM 1877 C CA . GLU A 1 237 ? -7.970 5.594 27.162 1.00 97.56 237 GLU A CA 1
ATOM 1878 C C . GLU A 1 237 ? -7.294 6.781 26.469 1.00 97.56 237 GLU A C 1
ATOM 1880 O O . GLU A 1 237 ? -6.832 6.639 25.336 1.00 97.56 237 GLU A O 1
ATOM 1885 N N . LEU A 1 238 ? -7.145 7.924 27.146 1.00 96.56 238 LEU A N 1
ATOM 1886 C CA . LEU A 1 238 ? -6.422 9.078 26.604 1.00 96.56 238 LEU A CA 1
ATOM 1887 C C . LEU A 1 238 ? -4.951 8.764 26.316 1.00 96.56 238 LEU A C 1
ATOM 1889 O O . LEU A 1 238 ? -4.423 9.211 25.297 1.00 96.56 238 LEU A O 1
ATOM 1893 N N . ILE A 1 239 ? -4.282 7.994 27.178 1.00 96.94 239 ILE A N 1
ATOM 1894 C CA . ILE A 1 239 ? -2.899 7.555 26.943 1.00 96.94 239 ILE A CA 1
ATOM 1895 C C . ILE A 1 239 ? -2.831 6.669 25.694 1.00 96.94 239 ILE A C 1
ATOM 1897 O O . ILE A 1 239 ? -1.990 6.901 24.822 1.00 96.94 239 ILE A O 1
ATOM 1901 N N . LYS A 1 240 ? -3.743 5.698 25.562 1.00 96.88 240 LYS A N 1
ATOM 1902 C CA . LYS A 1 240 ? -3.816 4.817 24.384 1.00 96.88 240 LYS A CA 1
ATOM 1903 C C . LYS A 1 240 ? -4.078 5.601 23.100 1.00 96.88 240 LYS A C 1
ATOM 1905 O O . LYS A 1 240 ? -3.385 5.378 22.111 1.00 96.88 240 LYS A O 1
ATOM 1910 N N . LEU A 1 241 ? -5.031 6.533 23.116 1.00 96.12 241 LEU A N 1
ATOM 1911 C CA . LEU A 1 241 ? -5.362 7.361 21.956 1.00 96.12 241 LEU A CA 1
ATOM 1912 C C . LEU A 1 241 ? -4.200 8.273 21.553 1.00 96.12 241 LEU A C 1
ATOM 1914 O O . LEU A 1 241 ? -3.926 8.408 20.366 1.00 96.12 241 LEU A O 1
ATOM 1918 N N . ARG A 1 242 ? -3.462 8.844 22.513 1.00 95.88 242 ARG A N 1
ATOM 1919 C CA . ARG A 1 242 ? -2.250 9.626 22.216 1.00 95.88 242 ARG A CA 1
ATOM 1920 C C . ARG A 1 242 ? -1.152 8.782 21.578 1.00 95.88 242 ARG A C 1
ATOM 1922 O O . ARG A 1 242 ? -0.527 9.233 20.626 1.00 95.88 242 ARG A O 1
ATOM 1929 N N . ALA A 1 243 ? -0.935 7.563 22.070 1.00 95.69 243 ALA A N 1
ATOM 1930 C CA . ALA A 1 243 ? 0.039 6.650 21.476 1.00 95.69 243 ALA A CA 1
ATOM 1931 C C . ALA A 1 243 ? -0.362 6.241 20.047 1.00 95.69 243 ALA A C 1
ATOM 1933 O O . ALA A 1 243 ? 0.483 6.193 19.155 1.00 95.69 243 ALA A O 1
ATOM 1934 N N . GLN A 1 244 ? -1.654 5.991 19.812 1.00 95.56 244 GLN A N 1
ATOM 1935 C CA . GLN A 1 244 ? -2.175 5.717 18.473 1.00 95.56 244 GLN A CA 1
ATOM 1936 C C . GLN A 1 244 ? -2.011 6.918 17.541 1.00 95.56 244 GLN A C 1
ATOM 1938 O O . GLN A 1 244 ? -1.553 6.731 16.419 1.00 95.56 244 GLN A O 1
ATOM 1943 N N . LEU A 1 245 ? -2.319 8.130 18.014 1.00 95.25 245 LEU A N 1
ATOM 1944 C CA . LEU A 1 245 ? -2.156 9.359 17.240 1.00 95.25 245 LEU A CA 1
ATOM 1945 C C . LEU A 1 245 ? -0.699 9.548 16.801 1.00 95.25 245 LEU A C 1
ATOM 1947 O O . LEU A 1 245 ? -0.446 9.694 15.608 1.00 95.25 245 LEU A O 1
ATOM 1951 N N . ALA A 1 246 ? 0.254 9.431 17.729 1.00 95.56 246 ALA A N 1
ATOM 1952 C CA . ALA A 1 246 ? 1.680 9.542 17.417 1.00 95.56 246 ALA A CA 1
ATOM 1953 C C . ALA A 1 246 ? 2.128 8.503 16.370 1.00 95.56 246 ALA A C 1
ATOM 1955 O O . ALA A 1 246 ? 2.833 8.834 15.421 1.00 95.56 246 ALA A O 1
ATOM 1956 N N . SER A 1 247 ? 1.658 7.255 16.488 1.00 96.81 247 SER A N 1
ATOM 1957 C CA . SER A 1 247 ? 1.952 6.214 15.494 1.00 96.81 247 SER A CA 1
ATOM 1958 C C . SER A 1 247 ? 1.327 6.505 14.125 1.00 96.81 247 SER A C 1
ATOM 1960 O O . SER A 1 247 ? 1.917 6.180 13.096 1.00 96.81 247 SER A O 1
ATOM 1962 N N . THR A 1 248 ? 0.130 7.098 14.078 1.00 92.38 248 THR A N 1
ATOM 1963 C CA . THR A 1 248 ? -0.488 7.493 12.805 1.00 92.38 248 THR A CA 1
ATOM 1964 C C . THR A 1 248 ? 0.208 8.687 12.166 1.00 92.38 248 THR A C 1
ATOM 1966 O O . THR A 1 248 ? 0.374 8.686 10.952 1.00 92.38 248 THR A O 1
ATOM 1969 N N . GLU A 1 249 ? 0.661 9.660 12.956 1.00 94.75 249 GLU A N 1
ATOM 1970 C CA . GLU A 1 249 ? 1.423 10.816 12.470 1.00 94.75 249 GLU A CA 1
ATOM 1971 C C . GLU A 1 249 ? 2.756 10.382 11.849 1.00 94.75 249 GLU A C 1
ATOM 1973 O O . GLU A 1 249 ? 3.101 10.835 10.760 1.00 94.75 249 GLU A O 1
ATOM 1978 N N . GLU A 1 250 ? 3.459 9.436 12.478 1.00 95.31 250 GLU A N 1
ATOM 1979 C CA . GLU A 1 250 ? 4.690 8.853 11.932 1.00 95.31 250 GLU A CA 1
ATOM 1980 C C . GLU A 1 250 ? 4.444 8.170 10.577 1.00 95.31 250 GLU A C 1
ATOM 1982 O O . GLU A 1 250 ? 5.136 8.451 9.600 1.00 95.31 250 GLU A O 1
ATOM 1987 N N . LYS A 1 251 ? 3.392 7.346 10.475 1.00 92.50 251 LYS A N 1
ATOM 1988 C CA . LYS A 1 251 ? 3.027 6.683 9.212 1.00 92.50 251 LYS A CA 1
ATOM 1989 C C . LYS A 1 251 ? 2.648 7.667 8.111 1.00 92.50 251 LYS A C 1
ATOM 1991 O O . LYS A 1 251 ? 2.972 7.428 6.953 1.00 92.50 251 LYS A O 1
ATOM 1996 N N . VAL A 1 252 ? 1.948 8.751 8.447 1.00 92.50 252 VAL A N 1
ATOM 1997 C CA . VAL A 1 252 ? 1.620 9.806 7.478 1.00 92.50 252 VAL A CA 1
ATOM 1998 C C . VAL A 1 252 ? 2.898 10.471 6.974 1.00 92.50 252 VAL A C 1
ATOM 2000 O O . VAL A 1 252 ? 3.059 10.602 5.764 1.00 92.50 252 VAL A O 1
ATOM 2003 N N . ALA A 1 253 ? 3.837 10.799 7.864 1.00 93.94 253 ALA A N 1
ATOM 2004 C CA . ALA A 1 253 ? 5.113 11.393 7.475 1.00 93.94 253 ALA A CA 1
ATOM 2005 C C . ALA A 1 253 ? 5.939 10.472 6.557 1.00 93.94 253 ALA A C 1
ATOM 2007 O O . ALA A 1 253 ? 6.604 10.949 5.637 1.00 93.94 253 ALA A O 1
ATOM 2008 N N . ASP A 1 254 ? 5.900 9.157 6.772 1.00 90.44 254 ASP A N 1
ATOM 2009 C CA . ASP A 1 254 ? 6.581 8.202 5.896 1.00 90.44 254 ASP A CA 1
ATOM 2010 C C . ASP A 1 254 ? 5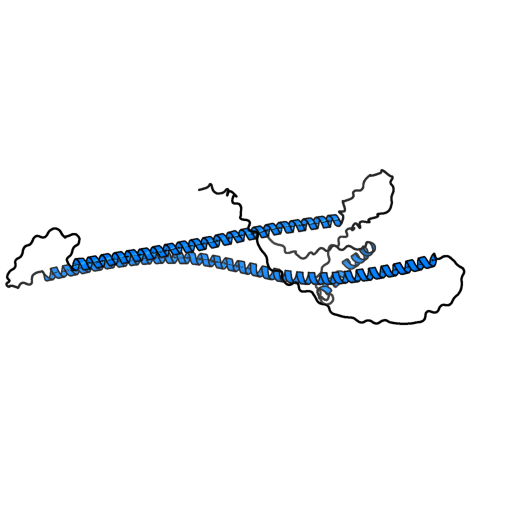.890 8.062 4.532 1.00 90.44 254 ASP A C 1
ATOM 2012 O O . ASP A 1 254 ? 6.567 8.124 3.505 1.00 90.44 254 ASP A O 1
ATOM 2016 N N . MET A 1 255 ? 4.554 8.004 4.488 1.00 89.81 255 MET A N 1
ATOM 2017 C CA . MET A 1 255 ? 3.806 8.022 3.221 1.00 89.81 255 MET A CA 1
ATOM 2018 C C . MET A 1 255 ? 4.044 9.308 2.416 1.00 89.81 255 MET A C 1
ATOM 2020 O O . MET A 1 255 ? 4.096 9.270 1.187 1.00 89.81 255 MET A O 1
ATOM 2024 N N . GLU A 1 256 ? 4.212 10.457 3.075 1.00 91.38 256 GLU A N 1
ATOM 2025 C CA . GLU A 1 256 ? 4.546 11.718 2.403 1.00 91.38 256 GLU A CA 1
ATOM 2026 C C . GLU A 1 256 ? 5.931 11.672 1.742 1.00 91.38 256 GLU A C 1
ATOM 2028 O O . GLU A 1 256 ? 6.088 12.148 0.611 1.00 91.38 256 GLU A O 1
ATOM 2033 N N . LYS A 1 257 ? 6.925 11.057 2.401 1.00 92.62 257 LYS A N 1
ATOM 2034 C CA . LYS A 1 257 ? 8.261 10.836 1.820 1.00 92.62 257 LYS A CA 1
ATOM 2035 C C . LYS A 1 257 ? 8.193 9.882 0.630 1.00 92.62 257 LYS A C 1
ATOM 2037 O O . LYS A 1 257 ? 8.739 10.195 -0.426 1.00 92.62 257 LYS A O 1
ATOM 2042 N N . GLU A 1 258 ? 7.492 8.758 0.764 1.00 87.94 258 GLU A N 1
ATOM 2043 C CA . GLU A 1 258 ? 7.288 7.806 -0.335 1.00 87.94 258 GLU A CA 1
ATOM 2044 C C . GLU A 1 258 ? 6.573 8.463 -1.524 1.00 87.94 258 GLU A C 1
ATOM 2046 O O . GLU A 1 258 ? 6.966 8.277 -2.676 1.00 87.94 258 GLU A O 1
ATOM 2051 N N . GLY A 1 259 ? 5.573 9.307 -1.259 1.00 86.31 259 GLY A N 1
ATOM 2052 C CA . GLY A 1 259 ? 4.872 10.081 -2.281 1.00 86.31 259 GLY A CA 1
ATOM 2053 C C . GLY A 1 259 ? 5.765 11.094 -3.006 1.00 86.31 259 GLY A C 1
ATOM 2054 O O . GLY A 1 259 ? 5.533 11.378 -4.183 1.00 86.31 259 GLY A O 1
ATOM 2055 N N . ALA A 1 260 ? 6.786 11.644 -2.343 1.00 91.81 260 ALA A N 1
ATOM 2056 C CA . ALA A 1 260 ? 7.781 12.502 -2.987 1.00 91.81 260 ALA A CA 1
ATOM 2057 C C . ALA A 1 260 ? 8.690 11.707 -3.933 1.00 91.81 260 ALA A C 1
ATOM 2059 O O . ALA A 1 260 ? 8.842 12.104 -5.088 1.00 91.81 260 ALA A O 1
ATOM 2060 N N . ILE A 1 261 ? 9.190 10.555 -3.481 1.00 90.88 261 ILE A N 1
ATOM 2061 C CA . ILE A 1 261 ? 10.020 9.652 -4.291 1.00 90.88 261 ILE A CA 1
ATOM 2062 C C . ILE A 1 261 ? 9.236 9.154 -5.513 1.00 90.88 261 ILE A C 1
ATOM 2064 O O . ILE A 1 261 ? 9.742 9.149 -6.631 1.00 90.88 261 ILE A O 1
ATOM 2068 N N . LEU A 1 262 ? 7.964 8.785 -5.340 1.00 89.56 262 LEU A N 1
ATOM 2069 C CA . LEU A 1 262 ? 7.113 8.347 -6.449 1.00 89.56 262 LEU A CA 1
ATOM 2070 C C . LEU A 1 262 ? 6.910 9.434 -7.510 1.00 89.56 262 LEU A C 1
ATOM 2072 O O . LEU A 1 262 ? 6.849 9.108 -8.695 1.00 89.56 262 LEU A O 1
ATOM 2076 N N . ARG A 1 263 ? 6.800 10.706 -7.109 1.00 90.69 263 ARG A N 1
ATOM 2077 C CA . ARG A 1 263 ? 6.704 11.828 -8.056 1.00 90.69 263 ARG A CA 1
ATOM 2078 C C . ARG A 1 263 ? 7.985 11.988 -8.869 1.00 90.69 263 ARG A C 1
ATOM 2080 O O . ARG A 1 263 ? 7.896 12.143 -10.080 1.00 90.69 263 ARG A O 1
ATOM 2087 N N . GLU A 1 264 ? 9.143 11.890 -8.228 1.00 92.00 264 GLU A N 1
ATOM 2088 C CA . GLU A 1 264 ? 10.446 11.942 -8.904 1.00 92.00 264 GLU A CA 1
ATOM 2089 C C . GLU A 1 264 ? 10.592 10.807 -9.927 1.00 92.00 264 GLU A C 1
ATOM 2091 O O . GLU A 1 264 ? 10.794 11.055 -11.113 1.00 92.00 264 GLU A O 1
ATOM 2096 N N . VAL A 1 265 ? 10.309 9.567 -9.517 1.00 89.06 265 VAL A N 1
ATOM 2097 C CA . VAL A 1 265 ? 10.336 8.397 -10.413 1.00 89.06 265 VAL A CA 1
ATOM 2098 C C . VAL A 1 265 ? 9.347 8.534 -11.581 1.00 89.06 265 VAL A C 1
ATOM 2100 O O . VAL A 1 265 ? 9.583 8.015 -12.676 1.00 89.06 265 VAL A O 1
ATOM 2103 N N . GLN A 1 266 ? 8.209 9.206 -11.382 1.00 87.75 266 GLN A N 1
ATOM 2104 C CA . GLN A 1 266 ? 7.255 9.454 -12.464 1.00 87.75 266 GLN A CA 1
ATOM 2105 C C . GLN A 1 266 ? 7.786 10.435 -13.508 1.00 87.75 266 GLN A C 1
ATOM 2107 O O . GLN A 1 266 ? 7.565 10.187 -14.700 1.00 87.75 266 GLN A O 1
ATOM 2112 N N . GLU A 1 267 ? 8.476 11.492 -13.082 1.00 91.62 267 GLU A N 1
ATOM 2113 C CA . GLU A 1 267 ? 9.134 12.439 -13.984 1.00 91.62 267 GLU A CA 1
ATOM 2114 C C . GLU A 1 267 ? 10.279 11.761 -14.741 1.00 91.62 267 GLU A C 1
ATOM 2116 O O . GLU A 1 267 ? 10.308 11.822 -15.972 1.00 91.62 267 GLU A O 1
ATOM 2121 N N . ASP A 1 268 ? 11.114 10.973 -14.061 1.00 88.19 268 ASP A N 1
ATOM 2122 C CA . ASP A 1 268 ? 12.174 10.188 -14.708 1.00 88.19 268 ASP A CA 1
ATOM 2123 C C . ASP A 1 268 ? 11.605 9.239 -15.764 1.00 88.19 268 ASP A C 1
ATOM 2125 O O . ASP A 1 268 ? 12.082 9.168 -16.896 1.00 88.19 268 ASP A O 1
ATOM 2129 N N . ARG A 1 269 ? 10.512 8.535 -15.444 1.00 85.88 269 ARG A N 1
ATOM 2130 C CA . ARG A 1 269 ? 9.837 7.635 -16.389 1.00 85.88 269 ARG A CA 1
ATOM 2131 C C . ARG A 1 269 ? 9.270 8.379 -17.599 1.00 85.88 269 ARG A C 1
ATOM 2133 O O . ARG A 1 269 ? 9.115 7.773 -18.664 1.00 85.88 269 ARG A O 1
ATOM 2140 N N . LYS A 1 270 ? 8.869 9.640 -17.438 1.00 91.19 270 LYS A N 1
ATOM 2141 C CA . LYS A 1 270 ? 8.384 10.476 -18.539 1.00 91.19 270 LYS A CA 1
ATOM 2142 C C . LYS A 1 270 ? 9.552 10.904 -19.426 1.00 91.19 270 LYS A C 1
ATOM 2144 O O . LYS A 1 270 ? 9.485 10.659 -20.628 1.00 91.19 270 LYS A O 1
ATOM 2149 N N . ALA A 1 271 ? 10.632 11.407 -18.833 1.00 93.19 271 ALA A N 1
ATOM 2150 C CA . ALA A 1 271 ? 11.855 11.766 -19.547 1.00 93.19 271 ALA A CA 1
ATOM 2151 C C . ALA A 1 271 ? 12.436 10.570 -20.321 1.00 93.19 271 ALA A C 1
ATOM 2153 O O . ALA A 1 271 ? 12.764 10.684 -21.501 1.00 93.19 271 ALA A O 1
ATOM 2154 N N . LEU A 1 272 ? 12.468 9.382 -19.707 1.00 88.69 272 LEU A N 1
ATOM 2155 C CA . LEU A 1 272 ? 12.955 8.163 -20.356 1.00 88.69 272 LEU A CA 1
ATOM 2156 C C . LEU A 1 272 ? 12.085 7.746 -21.550 1.00 88.69 272 LEU A C 1
ATOM 2158 O O . LEU A 1 272 ? 12.599 7.245 -22.548 1.00 88.69 272 LEU A O 1
ATOM 2162 N N . ARG A 1 273 ? 10.765 7.957 -21.469 1.00 90.44 273 ARG A N 1
ATOM 2163 C CA . ARG A 1 273 ? 9.846 7.695 -22.587 1.00 90.44 273 ARG A CA 1
ATOM 2164 C C . ARG A 1 273 ? 10.052 8.666 -23.740 1.00 90.44 273 ARG A C 1
ATOM 2166 O O . ARG A 1 273 ? 10.037 8.235 -24.888 1.00 90.44 273 ARG A O 1
ATOM 2173 N N . GLU A 1 274 ? 10.253 9.944 -23.445 1.00 95.38 274 GLU A N 1
ATOM 2174 C CA . GLU A 1 274 ? 10.576 10.947 -24.462 1.00 95.38 274 GLU A CA 1
ATOM 2175 C C . GLU A 1 274 ? 11.911 10.618 -25.142 1.00 95.38 274 GLU A C 1
ATOM 2177 O O . GLU A 1 274 ? 11.990 10.596 -26.369 1.00 95.38 274 GLU A O 1
ATOM 2182 N N . HIS A 1 275 ? 12.927 10.234 -24.366 1.00 93.69 275 HIS A N 1
ATOM 2183 C CA . HIS A 1 275 ? 14.212 9.811 -24.914 1.00 93.69 275 HIS A CA 1
ATOM 2184 C C . HIS A 1 275 ? 14.093 8.569 -25.812 1.00 93.69 275 HIS A C 1
ATOM 2186 O O . HIS A 1 275 ? 14.641 8.545 -26.912 1.00 93.69 275 HIS A O 1
ATOM 2192 N N . LEU A 1 276 ? 13.325 7.559 -25.388 1.00 91.19 276 LEU A N 1
ATOM 2193 C CA . LEU A 1 276 ? 13.084 6.352 -26.181 1.00 91.19 276 LEU A CA 1
ATOM 2194 C C . LEU A 1 276 ? 12.378 6.665 -27.509 1.00 91.19 276 LEU A C 1
ATOM 2196 O O . LEU A 1 276 ? 12.719 6.076 -28.535 1.00 91.19 276 LEU A O 1
ATOM 2200 N N . ASN A 1 277 ? 11.427 7.601 -27.511 1.00 92.69 277 ASN A N 1
ATOM 2201 C CA . ASN A 1 277 ? 10.770 8.047 -28.739 1.00 92.69 277 ASN A CA 1
ATOM 2202 C C . ASN A 1 277 ? 11.763 8.721 -29.693 1.00 92.69 277 ASN A C 1
ATOM 2204 O O . ASN A 1 277 ? 11.806 8.353 -30.865 1.00 92.69 277 ASN A O 1
ATOM 2208 N N . ASN A 1 278 ? 12.612 9.619 -29.189 1.00 95.81 278 ASN A N 1
ATOM 2209 C CA . ASN A 1 278 ? 13.625 10.291 -30.007 1.00 95.81 278 ASN A CA 1
ATOM 2210 C C . ASN A 1 278 ? 14.604 9.289 -30.640 1.00 95.81 278 ASN A C 1
ATOM 2212 O O . ASN A 1 278 ? 14.851 9.339 -31.843 1.00 95.81 278 ASN A O 1
ATOM 2216 N N . VAL A 1 279 ? 15.104 8.324 -29.860 1.00 94.75 279 VAL A N 1
ATOM 2217 C CA . VAL A 1 279 ? 15.997 7.270 -30.373 1.00 94.75 279 VAL A CA 1
ATOM 2218 C C . VAL A 1 279 ? 15.301 6.416 -31.435 1.00 94.75 279 VAL A C 1
ATOM 2220 O O . VAL A 1 279 ? 15.910 6.060 -32.441 1.00 94.75 279 VAL A O 1
ATOM 2223 N N . ASN A 1 280 ? 14.017 6.098 -31.257 1.00 92.31 280 ASN A N 1
ATOM 2224 C CA . ASN A 1 280 ? 13.254 5.362 -32.266 1.00 92.31 280 ASN A CA 1
ATOM 2225 C C . ASN A 1 280 ? 13.084 6.156 -33.568 1.00 92.31 280 ASN A C 1
ATOM 2227 O O . ASN A 1 280 ? 13.175 5.572 -34.649 1.00 92.31 280 ASN A O 1
ATOM 2231 N N . GLU A 1 281 ? 12.867 7.468 -33.488 1.00 95.75 281 GLU A N 1
ATOM 2232 C CA . GLU A 1 281 ? 12.811 8.337 -34.666 1.00 95.75 281 GLU A CA 1
ATOM 2233 C C . GLU A 1 281 ? 14.160 8.399 -35.392 1.00 95.75 281 GLU A C 1
ATOM 2235 O O . GLU A 1 281 ? 14.207 8.321 -36.620 1.00 95.75 281 GLU A O 1
ATOM 2240 N N . GLU A 1 282 ? 15.268 8.487 -34.657 1.00 96.19 282 GLU A N 1
ATOM 2241 C CA . GLU A 1 282 ? 16.612 8.437 -35.237 1.00 96.19 282 GLU A CA 1
ATOM 2242 C C . GLU A 1 282 ? 16.905 7.085 -35.889 1.00 96.19 282 GLU A C 1
ATOM 2244 O O . GLU A 1 282 ? 17.373 7.037 -37.026 1.00 96.19 282 GLU A O 1
ATOM 2249 N N . LEU A 1 283 ? 16.555 5.974 -35.235 1.00 92.56 283 LEU A N 1
ATOM 2250 C CA . LEU A 1 283 ? 16.677 4.640 -35.824 1.00 92.56 283 LEU A CA 1
ATOM 2251 C C . LEU A 1 283 ? 15.847 4.499 -37.103 1.00 92.56 283 LEU A C 1
ATOM 2253 O O . LEU A 1 283 ? 16.299 3.857 -38.051 1.00 92.56 283 LEU A O 1
ATOM 2257 N N . ALA A 1 284 ? 14.655 5.095 -37.160 1.00 95.25 284 ALA A N 1
ATOM 2258 C CA . ALA A 1 284 ? 13.843 5.108 -38.372 1.00 95.25 284 ALA A CA 1
ATOM 2259 C C . ALA A 1 284 ? 14.532 5.882 -39.509 1.00 95.25 284 ALA A C 1
ATOM 2261 O O . ALA A 1 284 ? 14.552 5.400 -40.643 1.00 95.25 284 ALA A O 1
ATOM 2262 N N . LYS A 1 285 ? 15.157 7.029 -39.208 1.00 96.25 285 LYS A N 1
ATOM 2263 C CA . LYS A 1 285 ? 15.951 7.800 -40.181 1.00 96.25 285 LYS A CA 1
ATOM 2264 C C . LYS A 1 285 ? 17.151 7.000 -40.687 1.00 96.25 285 LYS A C 1
ATOM 2266 O O . LYS A 1 285 ? 17.306 6.857 -41.895 1.00 96.25 285 LYS A O 1
ATOM 2271 N N . PHE A 1 286 ? 17.933 6.396 -39.791 1.00 94.88 286 PHE A N 1
ATOM 2272 C CA . PHE A 1 286 ? 19.084 5.576 -40.182 1.00 94.88 286 PHE A CA 1
ATOM 2273 C C . PHE A 1 286 ? 18.691 4.358 -41.020 1.00 94.88 286 PHE A C 1
ATOM 2275 O O . PHE A 1 286 ? 19.409 3.996 -41.949 1.00 94.88 286 PHE A O 1
ATOM 2282 N N . ARG A 1 287 ? 17.544 3.728 -40.734 1.00 95.12 287 ARG A N 1
ATOM 2283 C CA . ARG A 1 287 ? 17.016 2.647 -41.580 1.00 95.12 287 ARG A CA 1
ATOM 2284 C C . ARG A 1 287 ? 16.686 3.146 -42.983 1.00 95.12 287 ARG A C 1
ATOM 2286 O O . ARG A 1 287 ? 17.123 2.526 -43.946 1.00 95.12 287 ARG A O 1
ATOM 2293 N N . ALA A 1 288 ? 15.995 4.279 -43.098 1.00 94.56 288 ALA A N 1
ATOM 2294 C CA . ALA A 1 288 ? 15.666 4.870 -44.393 1.00 94.56 288 ALA A CA 1
ATOM 2295 C C . ALA A 1 288 ? 16.923 5.257 -45.195 1.00 94.56 288 ALA A C 1
ATOM 2297 O O . ALA A 1 288 ? 16.992 5.006 -46.397 1.00 94.56 288 ALA A O 1
ATOM 2298 N N . GLU A 1 289 ? 17.940 5.818 -44.537 1.00 96.88 289 GLU A N 1
ATOM 2299 C CA . GLU A 1 289 ? 19.235 6.116 -45.161 1.00 96.88 289 GLU A CA 1
ATOM 2300 C C . GLU A 1 289 ? 19.965 4.843 -45.607 1.00 96.88 289 GLU A C 1
ATOM 2302 O O . GLU A 1 289 ? 20.479 4.783 -46.724 1.00 96.88 289 GLU A O 1
ATOM 2307 N N . GLY A 1 290 ? 19.974 3.802 -44.769 1.00 94.06 290 GLY A N 1
ATOM 2308 C CA . GLY A 1 290 ? 20.551 2.501 -45.104 1.00 94.06 290 GLY A CA 1
ATOM 2309 C C . GLY A 1 290 ? 19.881 1.852 -46.317 1.00 94.06 290 GLY A C 1
ATOM 2310 O O . GLY A 1 290 ? 20.576 1.349 -47.203 1.00 94.06 290 GLY A O 1
ATOM 2311 N N . ASP A 1 291 ? 18.552 1.912 -46.400 1.00 96.00 291 ASP A N 1
ATOM 2312 C CA . ASP A 1 291 ? 17.787 1.413 -47.546 1.00 96.00 291 ASP A CA 1
ATOM 2313 C C . ASP A 1 291 ? 18.077 2.230 -48.814 1.00 96.00 291 ASP A C 1
ATOM 2315 O O . ASP A 1 291 ? 18.311 1.656 -49.880 1.00 96.00 291 ASP A O 1
ATOM 2319 N N . ALA A 1 292 ? 18.162 3.560 -48.709 1.00 96.00 292 ALA A N 1
ATOM 2320 C CA . ALA A 1 292 ? 18.526 4.424 -49.831 1.00 96.00 292 ALA A CA 1
ATOM 2321 C C . ALA A 1 292 ? 19.935 4.117 -50.367 1.00 96.00 292 ALA A C 1
ATOM 2323 O O . ALA A 1 292 ? 20.131 4.015 -51.580 1.00 96.00 292 ALA A O 1
ATOM 2324 N N . LEU A 1 293 ? 20.914 3.919 -49.478 1.00 95.88 293 LEU A N 1
ATOM 2325 C CA . LEU A 1 293 ? 22.277 3.539 -49.857 1.00 95.88 293 LEU A CA 1
ATOM 2326 C C . LEU A 1 293 ? 22.333 2.141 -50.483 1.00 95.88 293 LEU A C 1
ATOM 2328 O O . LEU A 1 293 ? 23.083 1.933 -51.438 1.00 95.88 293 LEU A O 1
ATOM 2332 N N . ARG A 1 294 ? 21.528 1.188 -49.996 1.00 96.62 294 ARG A N 1
ATOM 2333 C CA . ARG A 1 294 ? 21.422 -0.148 -50.599 1.00 96.62 294 ARG A CA 1
ATOM 2334 C C . ARG A 1 294 ? 20.901 -0.068 -52.036 1.00 96.62 294 ARG A C 1
ATOM 2336 O O . ARG A 1 294 ? 21.519 -0.654 -52.920 1.00 96.62 294 ARG A O 1
ATOM 2343 N N . ILE A 1 295 ? 19.848 0.715 -52.280 1.00 96.06 295 ILE A N 1
ATOM 2344 C CA . ILE A 1 295 ? 19.300 0.944 -53.628 1.00 96.06 295 ILE A CA 1
ATOM 2345 C C . ILE A 1 295 ? 20.351 1.589 -54.545 1.00 96.06 295 ILE A C 1
ATOM 2347 O O . ILE A 1 295 ? 20.513 1.174 -55.692 1.00 96.06 295 ILE A O 1
ATOM 2351 N N . GLN A 1 296 ? 21.104 2.579 -54.053 1.00 96.50 296 GLN A N 1
ATOM 2352 C CA . GLN A 1 296 ? 22.186 3.200 -54.830 1.00 96.50 296 GLN A CA 1
ATOM 2353 C C . GLN A 1 296 ? 23.295 2.203 -55.184 1.00 96.50 296 GLN A C 1
ATOM 2355 O O . GLN A 1 296 ? 23.807 2.221 -56.304 1.00 96.50 296 GLN A O 1
ATOM 2360 N N . LEU A 1 297 ? 23.665 1.321 -54.253 1.00 95.50 297 LEU A N 1
ATOM 2361 C CA . LEU A 1 297 ? 24.675 0.298 -54.498 1.00 95.50 297 LEU A CA 1
ATOM 2362 C C . LEU A 1 297 ? 24.208 -0.713 -55.552 1.00 95.50 297 LEU A C 1
ATOM 2364 O O . LEU A 1 297 ? 24.988 -1.046 -56.441 1.00 95.50 297 LEU A O 1
ATOM 2368 N N . GLU A 1 298 ? 22.955 -1.166 -55.477 1.00 96.06 298 GLU A N 1
ATOM 2369 C CA . GLU A 1 298 ? 22.353 -2.046 -56.486 1.00 96.06 298 GLU A CA 1
ATOM 2370 C C . GLU A 1 298 ? 22.349 -1.378 -57.867 1.00 96.06 298 GLU A C 1
ATOM 2372 O O . GLU A 1 298 ? 22.793 -1.984 -58.840 1.00 96.06 298 GLU A O 1
ATOM 2377 N N . ALA A 1 299 ? 21.966 -0.100 -57.958 1.00 95.50 299 ALA A N 1
ATOM 2378 C CA . ALA A 1 299 ? 22.012 0.648 -59.214 1.00 95.50 299 ALA A CA 1
ATOM 2379 C C . ALA A 1 299 ? 23.435 0.695 -59.806 1.00 95.50 299 ALA A C 1
ATOM 2381 O O . ALA A 1 299 ? 23.636 0.355 -60.972 1.00 95.50 299 ALA A O 1
ATOM 2382 N N . LEU A 1 300 ? 24.448 1.021 -58.996 1.00 95.31 300 LEU A N 1
ATOM 2383 C CA . LEU A 1 300 ? 25.846 1.039 -59.445 1.00 95.31 300 LEU A CA 1
ATOM 2384 C C . LEU A 1 300 ? 26.369 -0.351 -59.838 1.00 95.31 300 LEU A C 1
ATOM 2386 O O . LEU A 1 300 ? 27.197 -0.470 -60.742 1.00 95.31 300 LEU A O 1
ATOM 2390 N N . GLN A 1 301 ? 25.916 -1.413 -59.169 1.00 93.94 301 GLN A N 1
ATOM 2391 C CA . GLN A 1 301 ? 26.244 -2.788 -59.552 1.00 93.94 301 GLN A CA 1
ATOM 2392 C C . GLN A 1 301 ? 25.635 -3.140 -60.909 1.00 93.94 301 GLN A C 1
ATOM 2394 O O . GLN A 1 301 ? 26.359 -3.616 -61.779 1.00 93.94 301 GLN A O 1
ATOM 2399 N N . THR A 1 302 ? 24.357 -2.821 -61.131 1.00 94.81 302 THR A N 1
ATOM 2400 C CA . THR A 1 302 ? 23.712 -3.051 -62.432 1.00 94.81 302 THR A CA 1
ATOM 2401 C C . THR A 1 302 ? 24.397 -2.280 -63.561 1.00 94.81 302 THR A C 1
ATOM 2403 O O . THR A 1 302 ? 24.589 -2.827 -64.647 1.00 94.81 302 THR A O 1
ATOM 2406 N N . GLU A 1 303 ? 24.846 -1.046 -63.305 1.00 94.75 303 GLU A N 1
ATOM 2407 C CA . GLU A 1 303 ? 25.607 -0.262 -64.279 1.00 94.75 303 GLU A CA 1
ATOM 2408 C C . GLU A 1 303 ? 26.955 -0.925 -64.597 1.00 94.75 303 GLU A C 1
ATOM 2410 O O . GLU A 1 303 ? 27.312 -1.099 -65.763 1.00 94.75 303 GLU A O 1
ATOM 2415 N N . ARG A 1 304 ? 27.696 -1.361 -63.572 1.00 91.94 304 ARG A N 1
ATOM 2416 C CA . ARG A 1 304 ? 28.965 -2.082 -63.742 1.00 91.94 304 ARG A CA 1
ATOM 2417 C C . ARG A 1 304 ? 28.790 -3.364 -64.559 1.00 91.94 304 ARG A C 1
ATOM 2419 O O . ARG A 1 304 ? 29.599 -3.633 -65.446 1.00 91.94 304 ARG A O 1
ATOM 2426 N N . ASP A 1 305 ? 27.754 -4.145 -64.278 1.00 92.88 305 ASP A N 1
ATOM 2427 C CA . ASP A 1 305 ? 27.480 -5.399 -64.984 1.00 92.88 305 ASP A CA 1
ATOM 2428 C C . ASP A 1 305 ? 27.093 -5.147 -66.449 1.00 92.88 305 ASP A C 1
ATOM 2430 O O . ASP A 1 305 ? 27.510 -5.896 -67.341 1.00 92.88 305 ASP A O 1
ATOM 2434 N N . ALA A 1 306 ? 26.379 -4.050 -66.727 1.00 91.62 306 ALA A N 1
ATOM 2435 C CA . ALA A 1 306 ? 26.106 -3.593 -68.087 1.00 91.62 306 ALA A CA 1
ATOM 2436 C C . ALA A 1 306 ? 27.400 -3.213 -68.829 1.00 91.62 306 ALA A C 1
ATOM 2438 O O . ALA A 1 306 ? 27.612 -3.665 -69.958 1.00 91.62 306 ALA A O 1
ATOM 2439 N N . TRP A 1 307 ? 28.306 -2.464 -68.187 1.00 89.94 307 TRP A N 1
ATOM 2440 C CA . TRP A 1 307 ? 29.624 -2.136 -68.747 1.00 89.94 307 TRP A CA 1
ATOM 2441 C C . TRP A 1 307 ? 30.472 -3.386 -69.015 1.00 89.94 307 TRP A C 1
ATOM 2443 O O . TRP A 1 307 ? 31.065 -3.510 -70.088 1.00 89.94 307 TRP A O 1
ATOM 2453 N N . HIS A 1 308 ? 30.510 -4.343 -68.086 1.00 87.00 308 HIS A N 1
ATOM 2454 C CA . HIS A 1 308 ? 31.226 -5.606 -68.284 1.00 87.00 308 HIS A CA 1
ATOM 2455 C C . HIS A 1 308 ? 30.631 -6.450 -69.414 1.00 87.00 308 HIS A C 1
ATOM 2457 O O . HIS A 1 308 ? 31.382 -7.046 -70.188 1.00 87.00 308 HIS A O 1
ATOM 2463 N N . SER A 1 309 ? 29.305 -6.476 -69.548 1.00 84.81 309 SER A N 1
ATOM 2464 C CA . SER A 1 309 ? 28.623 -7.173 -70.643 1.00 84.81 309 SER A CA 1
ATOM 2465 C C . SER A 1 309 ? 28.905 -6.519 -71.998 1.00 84.81 309 SER A C 1
ATOM 2467 O O . SER A 1 309 ? 29.134 -7.225 -72.977 1.00 84.81 309 SER A O 1
ATOM 2469 N N . ALA A 1 310 ? 28.966 -5.185 -72.059 1.00 82.00 310 ALA A N 1
ATOM 2470 C CA . ALA A 1 310 ? 29.360 -4.455 -73.263 1.00 82.00 310 ALA A CA 1
ATOM 2471 C C . ALA A 1 310 ? 30.829 -4.711 -73.647 1.00 82.00 310 ALA A C 1
ATOM 2473 O O . ALA A 1 310 ? 31.137 -4.865 -74.826 1.00 82.00 310 ALA A O 1
ATOM 2474 N N . ALA A 1 311 ? 31.730 -4.806 -72.663 1.00 75.94 311 ALA A N 1
ATOM 2475 C CA . ALA A 1 311 ? 33.153 -5.064 -72.889 1.00 75.94 311 ALA A CA 1
ATOM 2476 C C . ALA A 1 311 ? 33.465 -6.519 -73.296 1.00 75.94 311 ALA A C 1
ATOM 2478 O O . ALA A 1 311 ? 34.406 -6.748 -74.052 1.00 75.94 311 ALA A O 1
ATOM 2479 N N . ASN A 1 312 ? 32.683 -7.492 -72.815 1.00 72.06 312 ASN A N 1
ATOM 2480 C CA . ASN A 1 312 ? 32.830 -8.920 -73.137 1.00 72.06 312 ASN A CA 1
ATOM 2481 C C . ASN A 1 312 ? 31.889 -9.400 -74.257 1.00 72.06 312 ASN A C 1
ATOM 2483 O O . ASN A 1 312 ? 31.864 -10.591 -74.577 1.00 72.06 312 ASN A O 1
ATOM 2487 N N . GLY A 1 313 ? 31.114 -8.495 -74.858 1.00 56.28 313 GLY A N 1
ATOM 2488 C CA . GLY A 1 313 ? 30.344 -8.780 -76.062 1.00 56.28 313 GLY A CA 1
ATOM 2489 C C . GLY A 1 313 ? 31.276 -9.156 -77.224 1.00 56.28 313 GLY A C 1
ATOM 2490 O O . GLY A 1 313 ? 32.383 -8.622 -77.325 1.00 56.28 313 GLY A O 1
ATOM 2491 N N . PRO A 1 314 ? 30.878 -10.085 -78.109 1.00 47.81 314 PRO A N 1
ATOM 2492 C CA . PRO A 1 314 ? 31.728 -10.520 -79.208 1.00 47.81 314 PRO A CA 1
ATOM 2493 C C . PRO A 1 314 ? 32.097 -9.330 -80.100 1.00 47.81 314 PRO A C 1
ATOM 2495 O O . PRO A 1 314 ? 31.225 -8.586 -80.552 1.00 47.81 314 PRO A O 1
ATOM 2498 N N . VAL A 1 315 ? 33.396 -9.184 -80.379 1.00 49.50 315 VAL A N 1
ATOM 2499 C CA . VAL A 1 315 ? 33.941 -8.239 -81.362 1.00 49.50 315 VAL A CA 1
ATOM 2500 C C . VAL A 1 315 ? 33.463 -8.657 -82.759 1.00 49.50 315 VAL A C 1
ATOM 2502 O O . VAL A 1 315 ? 34.137 -9.387 -83.481 1.00 49.50 315 VAL A O 1
ATOM 2505 N N . GLY A 1 316 ? 32.253 -8.236 -83.121 1.00 44.91 316 GLY A N 1
ATOM 2506 C CA . GLY A 1 316 ? 31.781 -8.150 -84.501 1.00 44.91 316 GLY A CA 1
ATOM 2507 C C . GLY A 1 316 ? 32.230 -6.823 -85.123 1.00 44.91 316 GLY A C 1
ATOM 2508 O O . GLY A 1 316 ? 32.449 -5.854 -84.394 1.00 44.91 316 GLY A O 1
ATOM 2509 N N . PRO A 1 317 ? 32.417 -6.757 -86.452 1.00 41.00 317 PRO A N 1
ATOM 2510 C CA . PRO A 1 317 ? 33.075 -5.631 -87.094 1.00 41.00 317 PRO A CA 1
ATOM 2511 C C . PRO A 1 317 ? 32.289 -4.337 -86.892 1.00 41.00 317 PRO A C 1
ATOM 2513 O O . PRO A 1 317 ? 31.062 -4.306 -86.974 1.00 41.00 317 PRO A O 1
ATOM 2516 N N . VAL A 1 318 ? 33.051 -3.269 -86.663 1.00 46.84 318 VAL A N 1
ATOM 2517 C CA . VAL A 1 318 ? 32.609 -1.878 -86.586 1.00 46.84 318 VAL A CA 1
ATOM 2518 C C . VAL A 1 318 ? 31.652 -1.575 -87.742 1.00 46.84 318 VAL A C 1
ATOM 2520 O O . VAL A 1 318 ? 32.060 -1.505 -88.900 1.00 46.84 318 VAL A O 1
ATOM 2523 N N . SER A 1 319 ? 30.376 -1.371 -87.422 1.00 38.88 319 SER A N 1
ATOM 2524 C CA . SER A 1 319 ? 29.432 -0.687 -88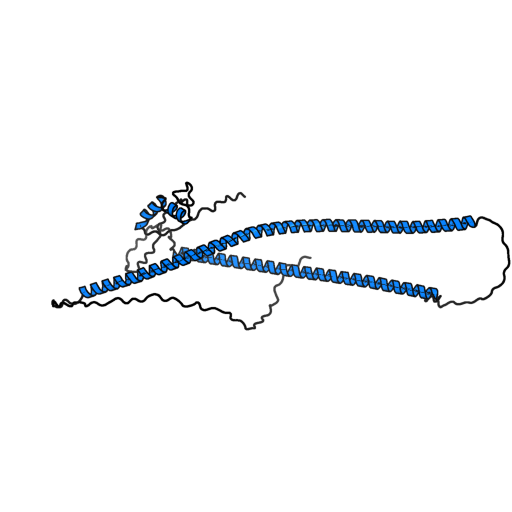.298 1.00 38.88 319 SER A CA 1
ATOM 2525 C C . SER A 1 319 ? 28.979 0.565 -87.571 1.00 38.88 319 SER A C 1
ATOM 2527 O O . SER A 1 319 ? 28.173 0.512 -86.643 1.00 38.88 319 SER A O 1
ATOM 2529 N N . SER A 1 320 ? 29.563 1.695 -87.969 1.00 47.50 320 SER A N 1
ATOM 2530 C CA . SER A 1 320 ? 29.075 3.019 -87.617 1.00 47.50 320 SER A CA 1
ATOM 2531 C C . SER A 1 320 ? 27.608 3.112 -88.016 1.00 47.50 320 SER A C 1
ATOM 2533 O O . SER A 1 320 ? 27.278 3.144 -89.202 1.00 47.50 320 SER A O 1
ATOM 2535 N N . LYS A 1 321 ? 26.724 3.164 -87.026 1.00 37.00 321 LYS A N 1
ATOM 2536 C CA . LYS A 1 321 ? 25.367 3.643 -87.223 1.00 37.00 321 LYS A CA 1
ATOM 2537 C C . LYS A 1 321 ? 25.066 4.629 -86.112 1.00 37.00 321 LYS A C 1
ATOM 2539 O O . LYS A 1 321 ? 24.846 4.249 -84.967 1.00 37.00 321 LYS A O 1
ATOM 2544 N N . GLU A 1 322 ? 25.132 5.903 -86.484 1.00 46.69 322 GLU A N 1
ATOM 2545 C CA . GLU A 1 322 ? 24.415 6.979 -85.815 1.00 46.69 322 GLU A CA 1
ATOM 2546 C C . GLU A 1 322 ? 23.011 6.493 -85.458 1.00 46.69 322 GLU A C 1
ATOM 2548 O O . GLU A 1 322 ? 22.211 6.156 -86.333 1.00 46.69 322 GLU A O 1
ATOM 2553 N N . VAL A 1 323 ? 22.729 6.447 -84.162 1.00 37.88 323 VAL A N 1
ATOM 2554 C CA . VAL A 1 323 ? 21.370 6.390 -83.642 1.00 37.88 323 VAL A CA 1
ATOM 2555 C C . VAL A 1 323 ? 21.290 7.479 -82.585 1.00 37.88 323 VAL A C 1
ATOM 2557 O O . VAL A 1 323 ? 21.766 7.343 -81.462 1.00 37.88 323 VAL A O 1
ATOM 2560 N N . THR A 1 324 ? 20.739 8.607 -83.010 1.00 49.53 324 THR A N 1
ATOM 2561 C CA . THR A 1 324 ? 20.164 9.649 -82.161 1.00 49.53 324 THR A CA 1
ATOM 2562 C C . THR A 1 324 ? 19.173 9.044 -81.165 1.00 49.53 324 THR A C 1
ATOM 2564 O O . THR A 1 324 ? 18.293 8.300 -81.606 1.00 49.53 324 THR A O 1
ATOM 2567 N N . PRO A 1 325 ? 19.201 9.410 -79.874 1.00 43.12 325 PRO A N 1
ATOM 2568 C CA . PRO A 1 325 ? 18.036 9.276 -79.025 1.00 43.12 325 PRO A CA 1
ATOM 2569 C C . PRO A 1 325 ? 17.262 10.596 -79.021 1.00 43.12 325 PRO A C 1
ATOM 2571 O O . PRO A 1 325 ? 17.738 11.632 -78.555 1.00 43.12 325 PRO A O 1
ATOM 2574 N N . GLU A 1 326 ? 16.059 10.524 -79.585 1.00 32.50 326 GLU A N 1
ATOM 2575 C CA . GLU A 1 326 ? 14.967 11.455 -79.338 1.00 32.50 326 GLU A CA 1
ATOM 2576 C C . GLU A 1 326 ? 14.716 11.634 -77.834 1.00 32.50 326 GLU A C 1
ATOM 2578 O O . GLU A 1 326 ? 14.772 10.699 -77.035 1.00 32.50 326 GLU A O 1
ATOM 2583 N N . LEU A 1 327 ? 14.393 12.877 -77.494 1.00 47.59 327 LEU A N 1
ATOM 2584 C CA . LEU A 1 327 ? 13.802 13.328 -76.241 1.00 47.59 327 LEU A CA 1
ATOM 2585 C C . LEU A 1 327 ? 12.466 12.626 -75.968 1.00 47.59 327 LEU A C 1
ATOM 2587 O O . LEU A 1 327 ? 11.728 12.366 -76.917 1.00 47.59 327 LEU A O 1
ATOM 2591 N N . SER A 1 328 ? 12.092 12.485 -74.688 1.00 43.75 328 SER A N 1
ATOM 2592 C CA . SER A 1 328 ? 10.811 12.944 -74.078 1.00 43.75 328 SER A CA 1
ATOM 2593 C C . SER A 1 328 ? 10.557 12.232 -72.722 1.00 43.75 328 SER A C 1
ATOM 2595 O O . SER A 1 328 ? 11.266 11.285 -72.397 1.00 43.75 328 SER A O 1
ATOM 2597 N N . PRO A 1 329 ? 9.651 12.716 -71.847 1.00 52.22 329 PRO A N 1
ATOM 2598 C CA . PRO A 1 329 ? 9.995 13.698 -70.827 1.00 52.22 329 PRO A CA 1
ATOM 2599 C C . PRO A 1 329 ? 9.559 13.251 -69.414 1.00 52.22 329 PRO A C 1
ATOM 2601 O O . PRO A 1 329 ? 9.019 12.169 -69.197 1.00 52.22 329 PRO A O 1
ATOM 2604 N N . ALA A 1 330 ? 9.802 14.140 -68.452 1.00 45.75 330 ALA A N 1
ATOM 2605 C CA . ALA A 1 330 ? 9.317 14.115 -67.078 1.00 45.75 330 ALA A CA 1
ATOM 2606 C C . ALA A 1 330 ? 7.932 13.461 -66.883 1.00 45.75 330 ALA A C 1
ATOM 2608 O O . ALA A 1 330 ? 6.941 13.890 -67.471 1.00 45.75 330 ALA A O 1
ATOM 2609 N N . THR A 1 331 ? 7.858 12.504 -65.955 1.00 40.97 331 THR A N 1
ATOM 2610 C CA . THR A 1 331 ? 6.616 12.178 -65.247 1.00 40.97 331 THR A CA 1
ATOM 2611 C C . THR A 1 331 ? 6.745 12.670 -63.815 1.00 40.97 331 THR A C 1
ATOM 2613 O O . THR A 1 331 ? 7.377 12.058 -62.960 1.00 40.97 331 THR A O 1
ATOM 2616 N N . THR A 1 332 ? 6.156 13.836 -63.590 1.00 44.25 332 THR A N 1
ATOM 2617 C CA . THR A 1 332 ? 5.718 14.331 -62.292 1.00 44.25 332 THR A CA 1
ATOM 2618 C C . THR A 1 332 ? 4.641 13.393 -61.757 1.00 44.25 332 THR A C 1
ATOM 2620 O O . THR A 1 332 ? 3.638 13.213 -62.436 1.00 44.25 332 THR A O 1
ATOM 2623 N N . MET A 1 333 ? 4.790 12.861 -60.545 1.00 34.22 333 MET A N 1
ATOM 2624 C CA . MET A 1 333 ? 3.643 12.548 -59.689 1.00 34.22 333 MET A CA 1
ATOM 2625 C C . MET A 1 333 ? 3.982 12.934 -58.247 1.00 34.22 333 MET A C 1
ATOM 2627 O O . MET A 1 333 ? 4.933 12.449 -57.640 1.00 34.22 333 MET A O 1
ATOM 2631 N N . SER A 1 334 ? 3.206 13.907 -57.787 1.00 40.66 334 SER A N 1
ATOM 2632 C CA . SER A 1 334 ? 3.155 14.538 -56.472 1.00 40.66 334 SER A CA 1
ATOM 2633 C C . SER A 1 334 ? 2.628 13.593 -55.372 1.00 40.66 334 SER A C 1
ATOM 2635 O O . SER A 1 334 ? 2.184 12.486 -55.678 1.00 40.66 334 SER A O 1
ATOM 2637 N N . PRO A 1 335 ? 2.686 14.012 -54.091 1.00 52.97 335 PRO A N 1
ATOM 2638 C CA . PRO A 1 335 ? 2.475 13.144 -52.941 1.00 52.97 335 PRO A CA 1
ATOM 2639 C C . PRO A 1 335 ? 0.983 12.954 -52.656 1.00 52.97 335 PRO A C 1
ATOM 2641 O O . PRO A 1 335 ? 0.203 13.897 -52.779 1.00 52.97 335 PRO A O 1
ATOM 2644 N N . SER A 1 336 ? 0.604 11.759 -52.205 1.00 36.34 336 SER A N 1
ATOM 2645 C CA . SER A 1 336 ? -0.706 11.514 -51.605 1.00 36.34 336 SER A CA 1
ATOM 2646 C C . SER A 1 336 ? -0.521 11.013 -50.183 1.00 36.34 336 SER A C 1
ATOM 2648 O O . SER A 1 336 ? 0.109 9.986 -49.935 1.00 36.34 336 SER A O 1
ATOM 2650 N N . ALA A 1 337 ? -1.065 11.805 -49.268 1.00 41.34 337 ALA A N 1
ATOM 2651 C CA . ALA A 1 337 ? -1.360 11.436 -47.903 1.00 41.34 337 ALA A CA 1
ATOM 2652 C C . ALA A 1 337 ? -2.404 10.303 -47.839 1.00 41.34 337 ALA A C 1
ATOM 2654 O O . ALA A 1 337 ? -3.082 10.013 -48.824 1.00 41.34 337 ALA A O 1
ATOM 2655 N N . GLU A 1 338 ? -2.578 9.798 -46.613 1.00 36.91 338 GLU A N 1
ATOM 2656 C CA . GLU A 1 338 ? -3.834 9.236 -46.094 1.00 36.91 338 GLU A CA 1
ATOM 2657 C C . GLU A 1 338 ? -4.066 7.726 -46.302 1.00 36.91 338 GLU A C 1
ATOM 2659 O O . GLU A 1 338 ? -4.645 7.276 -47.285 1.00 36.91 338 GLU A O 1
ATOM 2664 N N . ASN A 1 339 ? -3.663 6.928 -45.303 1.00 38.16 339 ASN A N 1
ATOM 2665 C CA . ASN A 1 339 ? -4.562 5.944 -44.683 1.00 38.16 339 ASN A CA 1
ATOM 2666 C C . ASN A 1 339 ? -3.955 5.443 -43.356 1.00 38.16 339 ASN A C 1
ATOM 2668 O O . ASN A 1 339 ? -2.909 4.805 -43.345 1.00 38.16 339 ASN A O 1
ATOM 2672 N N . THR A 1 340 ? -4.423 5.942 -42.213 1.00 35.88 340 THR A N 1
ATOM 2673 C CA . THR A 1 340 ? -5.525 5.380 -41.403 1.00 35.88 340 THR A CA 1
ATOM 2674 C C . THR A 1 340 ? -5.106 4.107 -40.668 1.00 35.88 340 THR A C 1
ATOM 2676 O O . THR A 1 340 ? -5.007 3.022 -41.236 1.00 35.88 340 THR A O 1
ATOM 2679 N N . ALA A 1 341 ? -4.870 4.277 -39.367 1.00 44.53 341 ALA A N 1
ATOM 2680 C CA . ALA A 1 341 ? -4.730 3.205 -38.395 1.00 44.53 341 ALA A CA 1
ATOM 2681 C C . ALA A 1 341 ? -5.992 2.323 -38.363 1.00 44.53 341 ALA A C 1
ATOM 2683 O O . ALA A 1 341 ? -7.098 2.868 -38.362 1.00 44.53 341 ALA A O 1
ATOM 2684 N N . PRO A 1 342 ? -5.876 0.990 -38.257 1.00 53.12 342 PRO A N 1
ATOM 2685 C CA . PRO A 1 342 ? -6.999 0.178 -37.828 1.00 53.12 342 PRO A CA 1
ATOM 2686 C C . PRO A 1 342 ? -7.122 0.206 -36.290 1.00 53.12 342 PRO A C 1
ATOM 2688 O O . PRO A 1 342 ? -6.113 0.076 -35.588 1.00 53.12 342 PRO A O 1
ATOM 2691 N N . PRO A 1 343 ? -8.342 0.361 -35.748 1.00 45.00 343 PRO A N 1
ATOM 2692 C CA . PRO A 1 343 ? -8.604 0.279 -34.320 1.00 45.00 343 PRO A CA 1
ATOM 2693 C C . PRO A 1 343 ? -8.648 -1.192 -33.886 1.00 45.00 343 PRO A C 1
ATOM 2695 O O . PRO A 1 343 ? -9.289 -2.019 -34.533 1.00 45.00 343 PRO A O 1
ATOM 2698 N N . LEU A 1 344 ? -7.997 -1.519 -32.771 1.00 42.91 344 LEU A N 1
ATOM 2699 C CA . LEU A 1 344 ? -8.239 -2.775 -32.063 1.00 42.91 344 LEU A CA 1
ATOM 2700 C C . LEU A 1 344 ? -9.247 -2.497 -30.949 1.00 42.91 344 LEU A C 1
ATOM 2702 O O . LEU A 1 344 ? -8.895 -2.009 -29.877 1.00 42.91 344 LEU A O 1
ATOM 2706 N N . GLU A 1 345 ? -10.512 -2.773 -31.252 1.00 44.16 345 GLU A N 1
ATOM 2707 C CA . GLU A 1 345 ? -11.590 -2.875 -30.272 1.00 44.16 345 GLU A CA 1
ATOM 2708 C C . GLU A 1 345 ? -11.692 -4.303 -29.690 1.00 44.16 345 GLU A C 1
ATOM 2710 O O . GLU A 1 345 ? -11.106 -5.248 -30.230 1.00 44.16 345 GLU A O 1
ATOM 2715 N N . PRO A 1 346 ? -12.370 -4.460 -28.537 1.00 46.09 346 PRO A N 1
ATOM 2716 C CA . PRO A 1 346 ? -12.115 -5.520 -27.574 1.00 46.09 346 PRO A CA 1
ATOM 2717 C C . PRO A 1 346 ? -12.914 -6.786 -27.883 1.00 46.09 346 PRO A C 1
ATOM 2719 O O . PRO A 1 346 ? -14.090 -6.732 -28.236 1.00 46.09 346 PRO A O 1
ATOM 2722 N N . THR A 1 347 ? -12.304 -7.952 -27.667 1.00 37.41 347 THR A N 1
ATOM 2723 C CA . THR A 1 347 ? -13.049 -9.218 -27.644 1.00 37.41 347 THR A CA 1
ATOM 2724 C C . THR A 1 347 ? -13.405 -9.546 -26.199 1.00 37.41 347 THR A C 1
ATOM 2726 O O . THR A 1 347 ? -12.535 -9.840 -25.382 1.00 37.41 347 THR A O 1
ATOM 2729 N N . ALA A 1 348 ? -14.693 -9.441 -25.886 1.00 39.62 348 ALA A N 1
ATOM 2730 C CA . ALA A 1 348 ? -15.296 -9.925 -24.657 1.00 39.62 348 ALA A CA 1
ATOM 2731 C C . ALA A 1 348 ? -15.851 -11.345 -24.863 1.00 39.62 348 ALA A C 1
ATOM 2733 O O . ALA A 1 348 ? -16.469 -11.608 -25.891 1.00 39.62 348 ALA A O 1
ATOM 2734 N N . GLY A 1 349 ? -15.693 -12.186 -23.835 1.00 35.28 349 GLY A N 1
ATOM 2735 C CA . GLY A 1 349 ? -16.633 -13.256 -23.474 1.00 35.28 349 GLY A CA 1
ATOM 2736 C C . GLY A 1 349 ? -16.430 -14.630 -24.114 1.00 35.28 349 GLY A C 1
ATOM 2737 O O . GLY A 1 349 ? -16.742 -14.817 -25.282 1.00 35.28 349 GLY A O 1
ATOM 2738 N N . ASP A 1 350 ? -15.937 -15.593 -23.326 1.00 33.97 350 ASP A N 1
ATOM 2739 C CA . ASP A 1 350 ? -16.696 -16.762 -22.813 1.00 33.97 350 ASP A CA 1
ATOM 2740 C C . ASP A 1 350 ? -15.701 -17.814 -22.281 1.00 33.97 350 ASP A C 1
ATOM 2742 O O . ASP A 1 350 ? -14.755 -18.188 -22.963 1.00 33.97 350 ASP A O 1
ATOM 2746 N N . GLN A 1 351 ? -15.675 -18.100 -20.976 1.00 37.19 351 GLN A N 1
ATOM 2747 C CA . GLN A 1 351 ? -16.519 -19.013 -20.181 1.00 37.19 351 GLN A CA 1
ATOM 2748 C C . GLN A 1 351 ? -15.745 -20.292 -19.805 1.00 37.19 351 GLN A C 1
ATOM 2750 O O . GLN A 1 351 ? -15.132 -20.951 -20.634 1.00 37.19 351 GLN A O 1
ATOM 2755 N N . ASP A 1 352 ? -15.835 -20.602 -18.511 1.00 36.88 352 ASP A N 1
ATOM 2756 C CA . ASP A 1 352 ? -15.773 -21.923 -17.886 1.00 36.88 352 ASP A CA 1
ATOM 2757 C C . ASP A 1 352 ? -14.509 -22.792 -17.992 1.00 36.88 352 ASP A C 1
ATOM 2759 O O . ASP A 1 352 ? -14.366 -23.653 -18.853 1.00 36.88 352 ASP A O 1
ATOM 2763 N N . ALA A 1 353 ? -13.707 -22.740 -16.923 1.00 39.75 353 ALA A N 1
ATOM 2764 C CA . ALA A 1 353 ? -13.234 -23.962 -16.272 1.00 39.75 353 ALA A CA 1
ATOM 2765 C C . ALA A 1 353 ? -13.005 -23.719 -14.772 1.00 39.75 353 ALA A C 1
ATOM 2767 O O . ALA A 1 353 ? -11.981 -23.197 -14.336 1.00 39.75 353 ALA A O 1
ATOM 2768 N N . ARG A 1 354 ? -13.992 -24.127 -13.969 1.00 39.34 354 ARG A N 1
ATOM 2769 C CA . ARG A 1 354 ? -13.837 -24.375 -12.533 1.00 39.34 354 ARG A CA 1
ATOM 2770 C C . ARG A 1 354 ? -12.829 -25.509 -12.334 1.00 39.34 354 ARG A C 1
ATOM 2772 O O . ARG A 1 354 ? -13.102 -26.632 -12.747 1.00 39.34 354 ARG A O 1
ATOM 2779 N N . VAL A 1 355 ? -11.736 -25.251 -11.622 1.00 45.81 355 VAL A N 1
ATOM 2780 C CA . VAL A 1 355 ? -10.956 -26.299 -10.951 1.00 45.81 355 VAL A CA 1
ATOM 2781 C C . VAL A 1 355 ? -10.830 -25.905 -9.485 1.00 45.81 355 VAL A C 1
ATOM 2783 O O . VAL A 1 355 ? -10.316 -24.841 -9.151 1.00 45.81 355 VAL A O 1
ATOM 2786 N N . ALA A 1 356 ? -11.406 -26.744 -8.627 1.00 47.81 356 ALA A N 1
ATOM 2787 C CA . ALA A 1 356 ? -11.361 -26.619 -7.180 1.00 47.81 356 ALA A CA 1
ATOM 2788 C C . ALA A 1 356 ? -9.938 -26.886 -6.644 1.00 47.81 356 ALA A C 1
ATOM 2790 O O . ALA A 1 356 ? -9.197 -27.660 -7.254 1.00 47.81 356 ALA A O 1
ATOM 2791 N N . PRO A 1 357 ? -9.558 -26.283 -5.505 1.00 44.59 357 PRO A N 1
ATOM 2792 C CA . PRO A 1 357 ? -8.248 -26.479 -4.89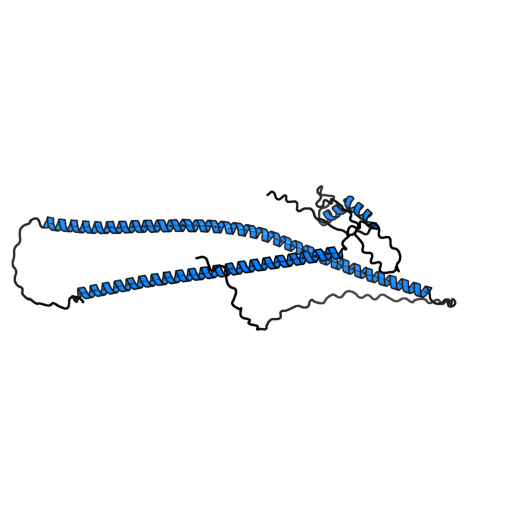8 1.00 44.59 357 PRO A CA 1
ATOM 2793 C C . PRO A 1 357 ? -8.173 -27.830 -4.176 1.00 44.59 357 PRO A C 1
ATOM 2795 O O . PRO A 1 357 ? -9.061 -28.171 -3.394 1.00 44.59 357 PRO A O 1
ATOM 2798 N N . SER A 1 358 ? -7.100 -28.590 -4.412 1.00 43.94 358 SER A N 1
ATOM 2799 C CA . SER A 1 358 ? -6.761 -29.745 -3.582 1.00 43.94 358 SER A CA 1
ATOM 2800 C C . SER A 1 358 ? -6.249 -29.256 -2.229 1.00 43.94 358 SER A C 1
ATOM 2802 O O . SER A 1 358 ? -5.206 -28.606 -2.146 1.00 43.94 358 SER A O 1
ATOM 2804 N N . SER A 1 359 ? -7.006 -29.571 -1.184 1.00 54.41 359 SER A N 1
ATOM 2805 C CA . SER A 1 359 ? -6.536 -29.641 0.194 1.00 54.41 359 SER A CA 1
ATOM 2806 C C . SER A 1 359 ? -5.388 -30.643 0.292 1.00 54.41 359 SER A C 1
ATOM 2808 O O . SER A 1 359 ? -5.538 -31.749 -0.217 1.00 54.41 359 SER A O 1
ATOM 2810 N N . ASP A 1 360 ? -4.277 -30.218 0.893 1.00 51.81 360 ASP A N 1
ATOM 2811 C CA . ASP A 1 360 ? -3.325 -31.007 1.698 1.00 51.81 360 ASP A CA 1
ATOM 2812 C C . ASP A 1 360 ? -1.933 -30.374 1.583 1.00 51.81 360 ASP A C 1
ATOM 2814 O O . ASP A 1 360 ? -1.054 -30.823 0.850 1.00 51.81 360 ASP A O 1
ATOM 2818 N N . ALA A 1 361 ? -1.747 -29.275 2.312 1.00 47.62 361 ALA A N 1
ATOM 2819 C CA . ALA A 1 361 ? -0.429 -28.803 2.703 1.00 47.62 361 ALA A CA 1
ATOM 2820 C C . ALA A 1 361 ? -0.449 -28.694 4.227 1.00 47.62 361 ALA A C 1
ATOM 2822 O O . ALA A 1 361 ? -1.071 -27.796 4.796 1.00 47.62 361 ALA A O 1
ATOM 2823 N N . GLU A 1 362 ? 0.147 -29.697 4.863 1.00 48.56 362 GLU A N 1
ATOM 2824 C CA . GLU A 1 362 ? 0.372 -29.778 6.300 1.00 48.56 362 GLU A CA 1
ATOM 2825 C C . GLU A 1 362 ? 1.137 -28.537 6.777 1.00 48.56 362 GLU A C 1
ATOM 2827 O O . GLU A 1 362 ? 2.194 -28.199 6.243 1.00 48.56 362 GLU A O 1
ATOM 2832 N N . ASP A 1 363 ? 0.579 -27.845 7.769 1.00 61.12 363 ASP A N 1
ATOM 2833 C CA . ASP A 1 363 ? 1.201 -26.700 8.433 1.00 61.12 363 ASP A CA 1
ATOM 2834 C C . ASP A 1 363 ? 2.148 -27.208 9.543 1.00 61.12 363 ASP A C 1
ATOM 2836 O O . ASP A 1 363 ? 1.669 -27.770 10.536 1.00 61.12 363 ASP A O 1
ATOM 2840 N N . PRO A 1 364 ? 3.480 -27.044 9.411 1.00 61.34 364 PRO A N 1
ATOM 2841 C CA . PRO A 1 364 ? 4.462 -27.612 10.336 1.00 61.34 364 PRO A CA 1
ATOM 2842 C C . PRO A 1 364 ? 4.573 -26.874 11.682 1.00 61.34 364 PRO A C 1
ATOM 2844 O O . PRO A 1 364 ? 5.441 -27.214 12.484 1.00 61.34 364 PRO A O 1
ATOM 2847 N N . TRP A 1 365 ? 3.721 -25.884 11.971 1.00 64.06 365 TRP A N 1
ATOM 2848 C CA . TRP A 1 365 ? 3.827 -25.059 13.185 1.00 64.06 365 TRP A CA 1
ATOM 2849 C C . TRP A 1 365 ? 2.764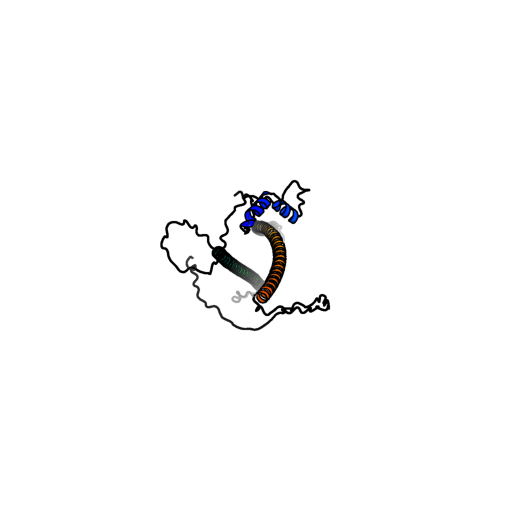 -25.332 14.256 1.00 64.06 365 TRP A C 1
ATOM 2851 O O . TRP A 1 365 ? 2.630 -24.561 15.206 1.00 64.06 365 TRP A O 1
ATOM 2861 N N . ARG A 1 366 ? 2.020 -26.442 14.161 1.00 53.31 366 ARG A N 1
ATOM 2862 C CA . ARG A 1 366 ? 0.931 -26.757 15.106 1.00 53.31 366 ARG A CA 1
ATOM 2863 C C . ARG A 1 366 ? 1.332 -27.464 16.408 1.00 53.31 366 ARG A C 1
ATOM 2865 O O . ARG A 1 366 ? 0.443 -27.801 17.185 1.00 53.31 366 ARG A O 1
ATOM 2872 N N . GLU A 1 367 ? 2.621 -27.627 16.697 1.00 50.56 367 GLU A N 1
ATOM 2873 C CA . GLU A 1 367 ? 3.109 -28.195 17.965 1.00 50.56 367 GLU A CA 1
ATOM 2874 C C . GLU A 1 367 ? 4.001 -27.207 18.728 1.00 50.56 367 GLU A C 1
ATOM 2876 O O . GLU A 1 367 ? 5.221 -27.326 18.738 1.00 50.56 367 GLU A O 1
ATOM 2881 N N . ALA A 1 368 ? 3.384 -26.215 19.376 1.00 51.69 368 ALA A N 1
ATOM 2882 C CA . ALA A 1 368 ? 3.951 -25.530 20.544 1.00 51.69 368 ALA A CA 1
ATOM 2883 C C . ALA A 1 368 ? 2.878 -24.671 21.238 1.00 51.69 368 ALA A C 1
ATOM 2885 O O . ALA A 1 368 ? 2.851 -23.449 21.081 1.00 51.69 368 ALA A O 1
ATOM 2886 N N . GLN A 1 369 ? 1.996 -25.310 22.010 1.00 47.72 369 GLN A N 1
ATOM 2887 C CA . GLN A 1 369 ? 1.299 -24.683 23.139 1.00 47.72 369 GLN A CA 1
ATOM 2888 C C . GLN A 1 369 ? 1.257 -25.638 24.323 1.00 47.72 369 GLN A C 1
ATOM 2890 O O . GLN A 1 369 ? 0.953 -26.830 24.094 1.00 47.72 369 GLN A O 1
#

pLDDT: mean 74.07, std 21.78, range [27.61, 97.94]

Organism: Spizellomyces punctatus (strain DAOM BR117) (NCBI:txid645134)

Secondary structure (DSSP, 8-state):
-----------------TTTHHHHHHHHHTSHHHHHHHHHTT--TTT-SS-S------------------S-------------------HHHHHHHHHHHHHHHHHHHHHHHHHHHHHHHHHHHHHHHHHHHHHHHHHHHHHHHHHHHHHHHHHHHHHHHHHHHHHTT--TT--S-------------------THHHHHHHHHHHHHHHHHHHHHHHHHHHHHHHHHHHHHHHHHHHHHHHHHHHHHHHHHHHHHHHHHHHHHHHHHHHHHHHHHHHHHHHHHHHHHHHHHHHHHHHHHHHHHHHHHHHSS---------------------------PPP--------------------TT----

Foldseek 3Di:
DDPPPPPPDDDDDDDDPPVCPVVVVCCLVVCVVQCVVCVVVVHNPVPDPDGPDDRDDDDDDPQPPPPPPPDDDDDDDDDPDDDPDPPPPHVVNVVVVVVVVVVVVVVVVVVVVVVVVVVVVVVVVVVVVVVVVVVVVVVVVVVVVVVVVVVVVVVVVVVVVCVVCVVVVNDVPPPDDDDDDDDDDDDDDDDDDPDDVVVVVVVVVVVVVVVVVVVVVVVVVVVVVVVVVVVVVVVVVVVVVVVVVVVVVVVVVVVVVVVVVVVVVVVVVVVVVVVVVVVVVVVVVVVVVVVVVVVVVVVVVVVVVVVVCVVPPDPDDDDDDDDDDDDDDDDDDDDDDDDDDDDDDDDDDDDDDDDDDDDDDDDPPPPDD

Radius of gyration: 52.92 Å; chains: 1; bounding box: 119×63×170 Å

Sequence (369 aa):
MKFSESMEEFGFEVEVPNDQVEKFQKFFKGRTLAEEIDRLHGIDPLVTKWRDAKLQNLKKTMGTTLKDTDGSLPPTSPHSVYTDRSPVRSSLEVLESRFKALEQVGQTRDREVRAIHEQFAYLQTTMLQRFDDIQKRFQTKMEDAVWRKMQNVEKDIRASVQEDLAVLNLDPLAADTAKTTTTSPVTPVASPAPGPEKLKGGADKVESVLSALQTERDALKARADDAERRLAEAHDELIKLRAQLASTEEKVADMEKEGAILREVQEDRKALREHLNNVNEELAKFRAEGDALRIQLEALQTERDAWHSAANGPVGPVSSKEVTPELSPATTMSPSAENTAPPLEPTAGDQDARVAPSSDAEDPWREAQ